Protein AF-A0A957NQF1-F1 (afdb_monomer)

pLDDT: mean 79.63, std 16.87, range [35.84, 98.31]

Secondary structure (DSSP, 8-state):
-EEEETTEEEE-------TTEEEEEGGGB-SS-GGGTT--EEEEETPPP-----SS---SS---S-TTSPEEEEEEE--TT-B-------S--TTT-TTTSSPPPS-B---EEEEEEES--B-TTTTS--HHHHHHHHTSTTS---S--S----SPPPPP--B--TT-EEEEES-SGGG-HHHHHHHHHH-HHHHHHHHHHHHHHHHHHHS-HHHHHHHTTS----PPPPPPHHHHHHHHHHHHHHHHHHHHHHHHHHHHHHHHSPPP--PPP---S--PPPP---

Foldseek 3Di:
DWDADPNDTDDDDDDDPAQQFFKFADVQFDPPDLLCFQQGIATFHNFDFDDDPDPPDDDPDPDDDDPQFWDKDQGGKGDQQDDDDPDPDRQFCCPVPVRNSDDGDPDGGMGRQKMKTAFKDFDPCLVHDDPQVVVLVVPPPDDDDDPDDPDPPPDPRDDDDGMDHGGAMDMDGRHPCLQDPVVCVVCVVVDVVHNVSVVSSVVSVVCVRPHDVVVSVVVSPPDHPHDDDDDDPVVVVVVVVVVVVVVVVVVVVVVVVVVVVVVPPDDDDDDPPPPDDDDDDDDDDD

Sequence (286 aa):
VQRQVNGFNVQEIQALDYPYFVDVRGEGMSTESPIIANLPAVTLNWVSPVIVQSASAVTDTAATADATAPEVVTLLSSSPESWTSSSTNIQPDMQQFPEYGFPVGDTRGAQPLAVSMRGSFKSFYADKESPLAAAAEENAPGVSADASAPNANTGPVPATIGESPNTARLVVIGSGEFLSDTIFDISSQLSQDRFRNSLQLIQNVVDWSVEDQDLLAIRARSSRVRLLNEMSESDQAFWEYLNYGVALAALVIIGLLWASRRRNEKPMQLTPPTSGPGRLEPVEQA

Radius of gyration: 36.98 Å; Cα contacts (8 Å, |Δi|>4): 314; chains: 1; bounding box: 117×62×127 Å

Solvent-accessible surface area (backbone atoms only — not comparable to full-atom values): 17812 Å² total; per-residue (Å²): 88,82,44,77,55,96,89,42,82,40,83,46,90,74,94,67,79,51,76,54,50,42,72,31,36,69,90,26,40,34,89,82,48,61,48,49,41,62,57,42,47,40,55,37,35,69,52,38,72,53,83,75,92,48,99,63,60,92,58,104,54,100,72,88,72,65,100,70,61,47,50,74,45,66,43,31,29,48,55,61,83,32,57,68,76,90,72,86,76,83,74,67,40,54,86,85,22,71,88,56,20,50,88,79,43,94,60,64,41,56,38,41,33,21,38,37,37,40,23,43,47,75,36,92,43,50,91,44,82,46,71,63,55,58,56,51,61,75,67,46,98,82,70,96,69,81,95,80,75,92,78,82,79,88,62,84,72,76,78,75,65,42,56,51,56,65,81,37,73,48,77,50,62,35,40,74,51,49,76,32,69,68,50,42,56,57,32,57,76,78,41,73,63,58,51,53,33,40,53,48,42,50,49,29,48,51,48,66,73,72,53,64,66,76,61,45,60,60,64,40,73,73,49,83,63,80,66,81,77,85,72,53,72,68,57,48,49,51,54,51,52,50,52,51,50,51,53,50,51,52,52,51,50,52,50,52,54,50,53,53,49,62,72,66,55,76,78,78,81,78,76,74,82,81,79,74,84,75,84,80,79,82,84,88,76,135

Mean predicted aligned error: 14.0 Å

Structure (mmCIF, N/CA/C/O backbone):
data_AF-A0A957NQF1-F1
#
_entry.id   AF-A0A957NQF1-F1
#
loop_
_atom_site.group_PDB
_atom_site.id
_atom_site.type_symbol
_atom_site.label_atom_id
_atom_site.label_alt_id
_atom_site.label_comp_id
_atom_site.label_asym_id
_atom_site.label_entity_id
_atom_site.label_seq_id
_atom_site.pdbx_PDB_ins_code
_atom_site.Cartn_x
_atom_site.Cartn_y
_atom_site.Cartn_z
_atom_site.occupancy
_atom_site.B_iso_or_equiv
_atom_site.auth_seq_id
_atom_site.auth_comp_id
_atom_site.auth_asym_id
_atom_site.auth_atom_id
_atom_site.pdbx_PDB_model_num
ATOM 1 N N . VAL A 1 1 ? -18.752 -15.608 0.200 1.00 71.44 1 VAL A N 1
ATOM 2 C CA . VAL A 1 1 ? -18.879 -17.080 0.361 1.00 71.44 1 VAL A CA 1
ATOM 3 C C . VAL A 1 1 ? -20.139 -17.556 -0.360 1.00 71.44 1 VAL A C 1
ATOM 5 O O . VAL A 1 1 ? -21.102 -16.796 -0.411 1.00 71.44 1 VAL A O 1
ATOM 8 N N . GLN A 1 2 ? -20.155 -18.753 -0.958 1.00 76.50 2 GLN A N 1
ATOM 9 C CA . GLN A 1 2 ? -21.383 -19.311 -1.548 1.00 76.50 2 GLN A CA 1
ATOM 10 C C . GLN A 1 2 ? -22.207 -20.012 -0.463 1.00 76.50 2 GLN A C 1
ATOM 12 O O . GLN A 1 2 ? -21.704 -20.915 0.203 1.00 76.50 2 GLN A O 1
ATOM 17 N N . ARG A 1 3 ? -23.468 -19.608 -0.292 1.00 78.44 3 ARG A N 1
ATOM 18 C CA . ARG A 1 3 ? -24.411 -20.224 0.647 1.00 78.44 3 ARG A CA 1
ATOM 19 C C . ARG A 1 3 ? -25.640 -20.713 -0.102 1.00 78.44 3 ARG A C 1
ATOM 21 O O . ARG A 1 3 ? -26.236 -19.962 -0.871 1.00 78.44 3 ARG A O 1
ATOM 28 N N . GLN A 1 4 ? -26.053 -21.951 0.152 1.00 81.38 4 GLN A N 1
ATOM 29 C CA . GLN A 1 4 ? -27.282 -22.478 -0.429 1.00 81.38 4 GLN A CA 1
ATOM 30 C C . GLN A 1 4 ? -28.474 -22.159 0.478 1.00 81.38 4 GLN A C 1
ATOM 32 O O . GLN A 1 4 ? -28.491 -22.517 1.655 1.00 81.38 4 GLN A O 1
ATOM 37 N N . VAL A 1 5 ? -29.473 -21.464 -0.062 1.00 78.94 5 VAL A N 1
ATOM 38 C CA . VAL A 1 5 ? -30.706 -21.099 0.646 1.00 78.94 5 VAL A CA 1
ATOM 39 C C . VAL A 1 5 ? -31.880 -21.573 -0.196 1.00 78.94 5 VAL A C 1
ATOM 41 O O . VAL A 1 5 ? -32.046 -21.135 -1.330 1.00 78.94 5 VAL A O 1
ATOM 44 N N . ASN A 1 6 ? -32.690 -22.491 0.337 1.00 81.19 6 ASN A N 1
ATOM 45 C CA . ASN A 1 6 ? -33.855 -23.057 -0.360 1.00 81.19 6 ASN A CA 1
ATOM 46 C C . ASN A 1 6 ? -33.543 -23.600 -1.772 1.00 81.19 6 ASN A C 1
ATOM 48 O O . ASN A 1 6 ? -34.329 -23.428 -2.697 1.00 81.19 6 ASN A O 1
ATOM 52 N N . GLY A 1 7 ? -32.381 -24.238 -1.949 1.00 85.94 7 GLY A N 1
ATOM 53 C CA . GLY A 1 7 ? -31.950 -24.808 -3.231 1.00 85.94 7 GLY A CA 1
ATOM 54 C C . GLY A 1 7 ? -31.274 -23.822 -4.192 1.00 85.94 7 GLY A C 1
ATOM 55 O O . GLY A 1 7 ? -30.668 -24.270 -5.161 1.00 85.94 7 GLY A O 1
ATOM 56 N N . PHE A 1 8 ? -31.283 -22.517 -3.903 1.00 83.94 8 PHE A N 1
ATOM 57 C CA . PHE A 1 8 ? -30.575 -21.500 -4.684 1.00 83.94 8 PHE A CA 1
ATOM 58 C C . PHE A 1 8 ? -29.197 -21.210 -4.091 1.00 83.94 8 PHE A C 1
ATOM 60 O O . PHE A 1 8 ? -29.057 -21.084 -2.875 1.00 83.94 8 PHE A O 1
ATOM 67 N N . ASN A 1 9 ? -28.190 -21.064 -4.951 1.00 82.31 9 ASN A N 1
ATOM 68 C CA . ASN A 1 9 ? -26.871 -20.592 -4.542 1.00 82.31 9 ASN A CA 1
ATOM 69 C C . ASN A 1 9 ? -26.889 -19.064 -4.473 1.00 82.31 9 ASN A C 1
ATOM 71 O O . ASN A 1 9 ? -27.123 -18.397 -5.478 1.00 82.31 9 ASN A O 1
ATOM 75 N N . VAL A 1 10 ? -26.644 -18.521 -3.284 1.00 82.00 10 VAL A N 1
ATOM 76 C CA . VAL A 1 10 ? -26.544 -17.084 -3.025 1.00 82.00 10 VAL A CA 1
ATOM 77 C C . VAL A 1 10 ? -25.090 -16.757 -2.702 1.00 82.00 10 VAL A C 1
ATOM 79 O O . VAL A 1 10 ? -24.439 -17.470 -1.935 1.00 82.00 10 VAL A O 1
ATOM 82 N N . GLN A 1 11 ? -24.569 -15.686 -3.295 1.00 76.50 11 GLN A N 1
ATOM 83 C CA . GLN A 1 11 ? -23.284 -15.124 -2.895 1.00 76.50 11 GLN A CA 1
ATOM 84 C C . GLN A 1 11 ? -23.508 -14.154 -1.738 1.00 76.50 11 GLN A C 1
ATOM 86 O O . GLN A 1 11 ? -24.220 -13.164 -1.873 1.00 76.50 11 GLN A O 1
ATOM 91 N N . GLU A 1 12 ? -22.909 -14.464 -0.594 1.00 74.38 12 GLU A N 1
ATOM 92 C CA . GLU A 1 12 ? -22.928 -13.615 0.592 1.00 74.38 12 GLU A CA 1
ATOM 93 C C . GLU A 1 12 ? -21.567 -12.930 0.743 1.00 74.38 12 GLU A C 1
ATOM 95 O O . GLU A 1 12 ? -20.524 -13.598 0.726 1.00 74.38 12 GLU A O 1
ATOM 100 N N . ILE A 1 13 ? -21.574 -11.605 0.878 1.00 71.50 13 ILE A N 1
ATOM 101 C CA . ILE A 1 13 ? -20.388 -10.817 1.218 1.00 71.50 13 ILE A CA 1
ATOM 102 C C . ILE A 1 13 ? -20.291 -10.793 2.742 1.00 71.50 13 ILE A C 1
ATOM 104 O O . ILE A 1 13 ? -21.238 -10.397 3.415 1.00 71.50 13 ILE A O 1
ATOM 108 N N . GLN A 1 14 ? -19.157 -11.235 3.280 1.00 72.44 14 GLN A N 1
ATOM 109 C CA . GLN A 1 14 ? -18.889 -11.235 4.715 1.00 72.44 14 GLN A CA 1
ATOM 110 C C . GLN A 1 14 ? -17.644 -10.400 4.991 1.00 72.44 14 GLN A C 1
ATOM 112 O O . GLN A 1 14 ? -16.663 -10.497 4.252 1.00 72.44 14 GLN A O 1
ATOM 117 N N . ALA A 1 15 ? -17.696 -9.586 6.045 1.00 73.44 15 ALA A N 1
ATOM 118 C CA . ALA A 1 15 ? -16.523 -8.901 6.563 1.00 73.44 15 ALA A CA 1
ATOM 119 C C . ALA A 1 15 ? -15.678 -9.921 7.331 1.00 73.44 15 ALA A C 1
ATOM 121 O O . ALA A 1 15 ? -16.160 -10.539 8.278 1.00 73.44 15 ALA A O 1
ATOM 122 N N . LEU A 1 16 ? -14.448 -10.125 6.876 1.00 80.50 16 LEU A N 1
ATOM 123 C CA . LEU A 1 16 ? -13.481 -11.023 7.488 1.00 80.50 16 LEU A CA 1
ATOM 124 C C . LEU A 1 16 ? -12.111 -10.342 7.464 1.00 80.50 16 LEU A C 1
ATOM 126 O O . LEU A 1 16 ? -11.850 -9.537 6.561 1.00 80.50 16 LEU A O 1
ATOM 130 N N . ASP A 1 17 ? -11.240 -10.689 8.407 1.00 83.69 17 ASP A N 1
ATOM 131 C CA . ASP A 1 17 ? -9.853 -10.219 8.433 1.00 83.69 17 ASP A CA 1
ATOM 132 C C . ASP A 1 17 ? -9.048 -10.922 7.341 1.00 83.69 17 ASP A C 1
ATOM 134 O O . ASP A 1 17 ? -8.359 -11.917 7.555 1.00 83.69 17 ASP A O 1
ATOM 138 N N . TYR A 1 18 ? -9.237 -10.451 6.109 1.00 89.56 18 TYR A N 1
ATOM 139 C CA . TYR A 1 18 ? -8.718 -11.090 4.910 1.00 89.56 18 TYR A CA 1
ATOM 140 C C . TYR A 1 18 ? -7.218 -10.776 4.759 1.00 89.56 18 TYR A C 1
ATOM 142 O O . TYR A 1 18 ? -6.872 -9.648 4.399 1.00 89.56 18 TYR A O 1
ATOM 150 N N . PRO A 1 19 ? -6.305 -11.746 4.976 1.00 91.50 19 PRO A N 1
ATOM 151 C CA . PRO A 1 19 ? -4.877 -11.465 5.162 1.00 91.50 19 PRO A CA 1
ATOM 152 C C . PRO A 1 19 ? -4.182 -10.920 3.909 1.00 91.50 19 PRO A C 1
ATOM 154 O O . PRO A 1 19 ? -3.167 -10.237 4.016 1.00 91.50 19 PRO A O 1
ATOM 157 N N . TYR A 1 20 ? -4.722 -11.177 2.712 1.00 91.81 20 TYR A N 1
ATOM 158 C CA . TYR A 1 20 ? -4.158 -10.642 1.468 1.00 91.81 20 TYR A CA 1
ATOM 159 C C . TYR A 1 20 ? -4.657 -9.228 1.130 1.00 91.81 20 TYR A C 1
ATOM 161 O O . TYR A 1 20 ? -4.300 -8.696 0.080 1.00 91.81 20 TYR A O 1
ATOM 169 N N . PHE A 1 21 ? -5.491 -8.611 1.975 1.00 92.00 21 PHE A N 1
ATOM 170 C CA . PHE A 1 21 ? -5.836 -7.189 1.900 1.00 92.00 21 PHE A CA 1
ATOM 171 C C . PHE A 1 21 ? -5.006 -6.457 2.946 1.00 92.00 21 PHE A C 1
ATOM 173 O O . PHE A 1 21 ? -5.431 -6.259 4.082 1.00 92.00 21 PHE A O 1
ATOM 180 N N . VAL A 1 22 ? -3.787 -6.090 2.563 1.00 93.81 22 VAL A N 1
ATOM 181 C CA . VAL A 1 22 ? -2.814 -5.557 3.512 1.00 93.81 22 VAL A CA 1
ATOM 182 C C . VAL A 1 22 ? -3.128 -4.093 3.784 1.00 93.81 22 VAL A C 1
ATOM 184 O O . VAL A 1 22 ? -2.903 -3.239 2.928 1.00 93.81 22 VAL A O 1
ATOM 187 N N . ASP A 1 23 ? -3.663 -3.809 4.969 1.00 92.19 23 ASP A N 1
ATOM 188 C CA . ASP A 1 23 ? -3.903 -2.451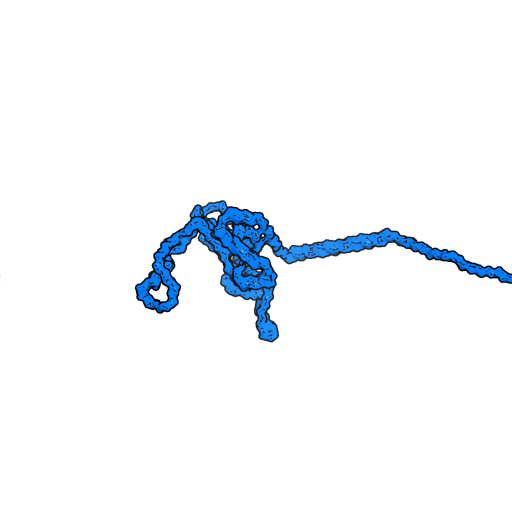 5.455 1.00 92.19 23 ASP A CA 1
ATOM 189 C C . ASP A 1 23 ? -2.620 -1.874 6.062 1.00 92.19 23 ASP A C 1
ATOM 191 O O . ASP A 1 23 ? -2.264 -2.139 7.211 1.00 92.19 23 ASP A O 1
ATOM 195 N N . VAL A 1 24 ? -1.892 -1.099 5.263 1.00 93.81 24 VAL A N 1
ATOM 196 C CA . VAL A 1 24 ? -0.669 -0.427 5.693 1.00 93.81 24 VAL A CA 1
ATOM 197 C C . VAL A 1 24 ? -1.057 0.859 6.409 1.00 93.81 24 VAL A C 1
ATOM 199 O O . VAL A 1 24 ? -1.765 1.697 5.856 1.00 93.81 24 VAL A O 1
ATOM 202 N N . ARG A 1 25 ? -0.571 1.035 7.638 1.00 91.19 25 ARG A N 1
ATOM 203 C CA . ARG A 1 25 ? -0.755 2.246 8.458 1.00 91.19 25 ARG A CA 1
ATOM 204 C C . ARG A 1 25 ? 0.601 2.857 8.799 1.00 91.19 25 ARG A C 1
ATOM 206 O O . ARG A 1 25 ? 1.629 2.368 8.345 1.00 91.19 25 ARG A O 1
ATOM 213 N N . GLY A 1 26 ? 0.607 3.910 9.615 1.00 88.19 26 GLY A N 1
ATOM 214 C CA . GLY A 1 26 ? 1.787 4.740 9.884 1.00 88.19 26 GLY A CA 1
ATOM 215 C C . GLY A 1 26 ? 3.104 4.010 10.199 1.00 88.19 26 GLY A C 1
ATOM 216 O O . GLY A 1 26 ? 4.149 4.516 9.814 1.00 88.19 26 GLY A O 1
ATOM 217 N N . GLU A 1 27 ? 3.085 2.845 10.855 1.00 88.06 27 GLU A N 1
ATOM 218 C CA . GLU A 1 27 ? 4.305 2.062 11.146 1.00 88.06 27 GLU A CA 1
ATOM 219 C C . GLU A 1 27 ? 4.902 1.375 9.908 1.00 88.06 27 GLU A C 1
ATOM 221 O O . GLU A 1 27 ? 6.114 1.209 9.818 1.00 88.06 27 GLU A O 1
ATOM 226 N N . GLY A 1 28 ? 4.063 1.004 8.940 1.00 91.81 28 GLY A N 1
ATOM 227 C CA . GLY A 1 28 ? 4.477 0.422 7.663 1.00 91.81 28 GLY A CA 1
ATOM 228 C C . GLY A 1 28 ? 4.666 1.463 6.558 1.00 91.81 28 GLY A C 1
ATOM 229 O O . GLY A 1 28 ? 4.783 1.097 5.395 1.00 91.81 28 GLY A O 1
ATOM 230 N N . MET A 1 29 ? 4.648 2.756 6.885 1.00 93.69 29 MET A N 1
ATOM 231 C CA . MET A 1 29 ? 4.722 3.860 5.929 1.00 93.69 29 MET A CA 1
ATOM 232 C C . MET A 1 29 ? 6.038 4.623 6.056 1.00 93.69 29 MET A C 1
ATOM 234 O O . MET A 1 29 ? 6.450 4.991 7.155 1.00 93.69 29 MET A O 1
ATOM 238 N N . SER A 1 30 ? 6.663 4.939 4.919 1.00 90.75 30 SER A N 1
ATOM 239 C CA . SER A 1 30 ? 7.859 5.784 4.891 1.00 90.75 30 SER A CA 1
ATOM 240 C C . SER A 1 30 ? 7.593 7.148 5.523 1.00 90.75 30 SER A C 1
ATOM 242 O O . SER A 1 30 ? 6.616 7.825 5.194 1.00 90.75 30 SER A O 1
ATOM 244 N N . THR A 1 31 ? 8.502 7.588 6.393 1.00 84.94 31 THR A N 1
ATOM 245 C CA . THR A 1 31 ? 8.483 8.956 6.936 1.00 84.94 31 THR A CA 1
ATOM 246 C C . THR A 1 31 ? 9.328 9.936 6.124 1.00 84.94 31 THR A C 1
ATOM 248 O O . THR A 1 31 ? 9.226 11.145 6.333 1.00 84.94 31 THR A O 1
ATOM 251 N N . GLU A 1 32 ? 10.127 9.416 5.194 1.00 80.25 32 GLU A N 1
ATOM 252 C CA . GLU A 1 32 ? 11.090 10.174 4.398 1.00 80.25 32 GLU A CA 1
ATOM 253 C C . GLU A 1 32 ? 10.511 10.573 3.039 1.00 80.25 32 GLU A C 1
ATOM 255 O O . GLU A 1 32 ? 10.819 11.644 2.515 1.00 80.25 32 GLU A O 1
ATOM 260 N N . SER A 1 33 ? 9.633 9.738 2.473 1.00 86.69 33 SER A N 1
ATOM 261 C CA . SER A 1 33 ? 9.091 9.974 1.139 1.00 86.69 33 SER A CA 1
ATOM 262 C C . SER A 1 33 ? 7.894 10.934 1.143 1.00 86.69 33 SER A C 1
ATOM 264 O O . SER A 1 33 ? 6.882 10.659 1.797 1.00 86.69 33 SER A O 1
ATOM 266 N N . PRO A 1 34 ? 7.919 12.013 0.335 1.00 87.19 34 PRO A N 1
ATOM 267 C CA . PRO A 1 34 ? 6.759 12.883 0.153 1.00 87.19 34 PRO A CA 1
ATOM 268 C C . PRO A 1 34 ? 5.579 12.167 -0.523 1.00 87.19 34 PRO A C 1
ATOM 270 O O . PRO A 1 34 ? 4.449 12.630 -0.394 1.00 87.19 34 PRO A O 1
ATOM 273 N N . ILE A 1 35 ? 5.808 11.026 -1.190 1.00 90.81 35 ILE A N 1
ATOM 274 C CA . ILE A 1 35 ? 4.749 10.211 -1.810 1.00 90.81 35 ILE A CA 1
ATOM 275 C C . ILE A 1 35 ? 3.740 9.728 -0.757 1.00 90.81 35 ILE A C 1
ATOM 277 O O . ILE A 1 35 ? 2.544 9.636 -1.023 1.00 90.81 35 ILE A O 1
ATOM 281 N N . ILE A 1 36 ? 4.208 9.441 0.459 1.00 91.06 36 ILE A N 1
ATOM 282 C CA . ILE A 1 36 ? 3.380 8.902 1.548 1.00 91.06 36 ILE A CA 1
ATOM 283 C C . ILE A 1 36 ? 2.833 10.016 2.453 1.00 91.06 36 ILE A C 1
ATOM 285 O O . ILE A 1 36 ? 2.084 9.778 3.402 1.00 91.06 36 ILE A O 1
ATOM 289 N N . ALA A 1 37 ? 3.154 11.273 2.149 1.00 82.44 37 ALA A N 1
ATOM 290 C CA . ALA A 1 37 ? 2.727 12.383 2.971 1.00 82.44 37 ALA A CA 1
ATOM 291 C C . ALA A 1 37 ? 1.198 12.525 3.013 1.00 82.44 37 ALA A C 1
ATOM 293 O O . ALA A 1 37 ? 0.497 12.410 2.006 1.00 82.44 37 ALA A O 1
ATOM 294 N N . ASN A 1 38 ? 0.694 12.838 4.210 1.00 80.75 38 ASN A N 1
ATOM 295 C CA . ASN A 1 38 ? -0.728 13.018 4.508 1.00 80.75 38 ASN A CA 1
ATOM 296 C C . ASN A 1 38 ? -1.614 11.792 4.203 1.00 80.75 38 ASN A C 1
ATOM 298 O O . ASN A 1 38 ? -2.833 11.938 4.118 1.00 80.75 38 ASN A O 1
ATOM 302 N N . LEU A 1 39 ? -1.025 10.603 4.055 1.00 87.81 39 LEU A N 1
ATOM 303 C CA . LEU A 1 39 ? -1.751 9.348 3.899 1.00 87.81 39 LEU A CA 1
ATOM 304 C C . LEU A 1 39 ? -1.916 8.688 5.284 1.00 87.81 39 LEU A C 1
ATOM 306 O O . LEU A 1 39 ? -0.910 8.379 5.923 1.00 87.81 39 LEU A O 1
ATOM 310 N N . PRO A 1 40 ? -3.145 8.508 5.804 1.00 87.56 40 PRO A N 1
ATOM 311 C CA . PRO A 1 40 ? -3.348 7.915 7.130 1.00 87.56 40 PRO A CA 1
ATOM 312 C C . PRO A 1 40 ? -3.208 6.384 7.129 1.00 87.56 40 PRO A C 1
ATOM 314 O O . PRO A 1 40 ? -2.745 5.803 8.110 1.00 87.56 40 PRO A O 1
ATOM 317 N N . ALA A 1 41 ? -3.639 5.744 6.043 1.00 91.00 41 ALA A N 1
ATOM 318 C CA . ALA A 1 41 ? -3.596 4.304 5.812 1.00 91.00 41 ALA A CA 1
ATOM 319 C C . ALA A 1 41 ? -3.763 4.032 4.309 1.00 91.00 41 ALA A C 1
ATOM 321 O O . ALA A 1 41 ? -4.316 4.876 3.610 1.00 91.00 41 ALA A O 1
ATOM 322 N N . VAL A 1 42 ? -3.347 2.872 3.808 1.00 92.69 42 VAL A N 1
ATOM 323 C CA . VAL A 1 42 ? -3.688 2.397 2.459 1.00 92.69 42 VAL A CA 1
ATOM 324 C C . VAL A 1 42 ? -3.830 0.885 2.467 1.00 92.69 42 VAL A C 1
ATOM 326 O O . VAL A 1 42 ? -2.979 0.177 2.997 1.00 92.69 42 VAL A O 1
ATOM 329 N N . THR A 1 43 ? -4.899 0.387 1.856 1.00 92.69 43 THR A N 1
ATOM 330 C CA . THR A 1 43 ? -5.111 -1.050 1.705 1.00 92.69 43 THR A CA 1
ATOM 331 C C . THR A 1 43 ? -4.622 -1.491 0.331 1.00 92.69 43 THR A C 1
ATOM 333 O O . THR A 1 43 ? -5.102 -0.992 -0.684 1.00 92.69 43 THR A O 1
ATOM 336 N N . LEU A 1 44 ? -3.671 -2.424 0.295 1.00 94.62 44 LEU A N 1
ATOM 337 C CA . LEU A 1 44 ? -3.189 -3.043 -0.937 1.00 94.62 44 LEU A CA 1
ATOM 338 C C . LEU A 1 44 ? -3.796 -4.443 -1.081 1.00 94.62 44 LEU A C 1
ATOM 340 O O . LEU A 1 44 ? -3.481 -5.362 -0.322 1.00 94.62 44 LEU A O 1
ATOM 344 N N . ASN A 1 45 ? -4.688 -4.600 -2.057 1.00 93.12 45 ASN A N 1
ATOM 345 C CA . ASN A 1 45 ? -5.398 -5.851 -2.320 1.00 93.12 45 ASN A CA 1
ATOM 346 C C . ASN A 1 45 ? -4.517 -6.820 -3.116 1.00 93.12 45 ASN A C 1
ATOM 348 O O . ASN A 1 45 ? -3.979 -6.444 -4.156 1.00 93.12 45 ASN A O 1
ATOM 352 N N . TRP A 1 46 ? -4.384 -8.059 -2.638 1.00 93.75 46 TRP A N 1
ATOM 353 C CA . TRP A 1 46 ? -3.587 -9.127 -3.260 1.00 93.75 46 TRP A CA 1
ATOM 354 C C . TRP A 1 46 ? -2.179 -8.669 -3.656 1.00 93.75 46 TRP A C 1
ATOM 356 O O . TRP A 1 46 ? -1.711 -8.880 -4.774 1.00 93.75 46 TRP A O 1
ATOM 366 N N . VAL A 1 47 ? -1.518 -7.980 -2.729 1.00 95.69 47 VAL A N 1
ATOM 367 C CA . VAL A 1 47 ? -0.204 -7.386 -2.961 1.00 95.69 47 VAL A CA 1
ATOM 368 C C . VAL A 1 47 ? 0.911 -8.424 -2.920 1.00 95.69 47 VAL A C 1
ATOM 370 O O . VAL A 1 47 ? 0.951 -9.292 -2.050 1.00 95.69 47 VAL A O 1
ATOM 373 N N . SER A 1 48 ? 1.842 -8.304 -3.861 1.00 95.50 48 SER A N 1
ATOM 374 C CA . SER A 1 48 ? 3.091 -9.061 -3.884 1.00 95.50 48 SER A CA 1
ATOM 375 C C . SER A 1 48 ? 4.238 -8.251 -3.269 1.00 95.50 48 SER A C 1
ATOM 377 O O . SER A 1 48 ? 4.309 -7.041 -3.486 1.00 95.50 48 SER A O 1
ATOM 379 N N . PRO A 1 49 ? 5.176 -8.887 -2.547 1.00 95.00 49 PRO A N 1
ATOM 380 C CA . PRO A 1 49 ? 6.411 -8.233 -2.129 1.00 95.00 49 PRO A CA 1
ATOM 381 C C . PRO A 1 49 ? 7.216 -7.699 -3.319 1.00 95.00 49 PRO A C 1
ATOM 383 O O . PRO A 1 49 ? 7.341 -8.365 -4.349 1.00 95.00 49 PRO A O 1
ATOM 386 N N . VAL A 1 50 ? 7.819 -6.524 -3.157 1.00 94.62 50 VAL A N 1
ATOM 387 C CA . VAL A 1 50 ? 8.694 -5.901 -4.154 1.00 94.62 50 VAL A CA 1
ATOM 388 C C . VAL A 1 50 ? 10.149 -6.098 -3.750 1.00 94.62 50 VAL A C 1
ATOM 390 O O . VAL A 1 50 ? 10.670 -5.421 -2.868 1.00 94.62 50 VAL A O 1
ATOM 393 N N . ILE A 1 51 ? 10.828 -7.023 -4.424 1.00 90.00 51 ILE A N 1
ATOM 394 C CA . ILE A 1 51 ? 12.235 -7.330 -4.156 1.00 90.00 51 ILE A CA 1
ATOM 395 C C . ILE A 1 51 ? 13.117 -6.469 -5.060 1.00 90.00 51 ILE A C 1
ATOM 397 O O . ILE A 1 51 ? 13.113 -6.629 -6.281 1.00 90.00 51 ILE A O 1
ATOM 401 N N . VAL A 1 52 ? 13.909 -5.581 -4.459 1.00 85.38 52 VAL A N 1
ATOM 402 C CA . VAL A 1 52 ? 14.887 -4.767 -5.189 1.00 85.38 52 VAL A CA 1
ATOM 403 C C . VAL A 1 52 ? 16.225 -5.498 -5.225 1.00 85.38 52 VAL A C 1
ATOM 405 O O . VAL A 1 52 ? 16.878 -5.686 -4.202 1.00 85.38 52 VAL A O 1
ATOM 408 N N . GLN A 1 53 ? 16.638 -5.920 -6.419 1.00 76.50 53 GLN A N 1
ATOM 409 C CA . GLN A 1 53 ? 17.952 -6.516 -6.656 1.00 76.50 53 GLN A CA 1
ATOM 410 C C . GLN A 1 53 ? 18.964 -5.407 -6.987 1.00 76.50 53 GLN A C 1
ATOM 412 O O . GLN A 1 53 ? 19.267 -5.161 -8.151 1.00 76.50 53 GLN A O 1
ATOM 417 N N . SER A 1 54 ? 19.474 -4.709 -5.971 1.00 60.62 54 SER A N 1
ATOM 418 C CA . SER A 1 54 ? 20.596 -3.768 -6.109 1.00 60.62 54 SER A CA 1
ATOM 419 C C . SER A 1 54 ? 21.722 -4.119 -5.135 1.00 60.62 54 SER A C 1
ATOM 421 O O . SER A 1 54 ? 21.465 -4.547 -4.013 1.00 60.62 54 SER A O 1
ATOM 423 N N . ALA A 1 55 ? 22.979 -3.940 -5.564 1.00 46.66 55 ALA A N 1
ATOM 424 C CA . ALA A 1 55 ? 24.180 -4.268 -4.780 1.00 46.66 55 ALA A CA 1
ATOM 425 C C . ALA A 1 55 ? 24.300 -3.465 -3.466 1.00 46.66 55 ALA A C 1
ATOM 427 O O . ALA A 1 55 ? 24.959 -3.914 -2.532 1.00 46.66 55 ALA A O 1
ATOM 428 N N . SER A 1 56 ? 23.602 -2.331 -3.379 1.00 43.50 56 SER A N 1
ATOM 429 C CA . SER A 1 56 ? 23.286 -1.643 -2.128 1.00 43.50 56 SER A CA 1
ATOM 430 C C . SER A 1 56 ? 21.859 -2.011 -1.747 1.00 43.50 56 SER A C 1
ATOM 432 O O . SER A 1 56 ? 20.894 -1.445 -2.261 1.00 43.50 56 SER A O 1
ATOM 434 N N . ALA A 1 57 ? 21.723 -3.051 -0.930 1.00 38.25 57 ALA A N 1
ATOM 435 C CA . ALA A 1 57 ? 20.436 -3.463 -0.402 1.00 38.25 57 ALA A CA 1
ATOM 436 C C . ALA A 1 57 ? 19.948 -2.435 0.627 1.00 38.25 57 ALA A C 1
ATOM 438 O O . ALA A 1 57 ? 20.686 -2.053 1.536 1.00 38.25 57 ALA A O 1
ATOM 439 N N . VAL A 1 58 ? 18.695 -2.016 0.440 1.00 47.91 58 VAL A N 1
ATOM 440 C CA . VAL A 1 58 ? 17.696 -1.677 1.465 1.00 47.91 58 VAL A CA 1
ATOM 441 C C . VAL A 1 58 ? 18.301 -1.454 2.853 1.00 47.91 58 VAL A C 1
ATOM 443 O O . VAL A 1 58 ? 18.361 -2.362 3.677 1.00 47.91 58 VAL A O 1
ATOM 446 N N . THR A 1 59 ? 18.766 -0.239 3.114 1.00 36.34 59 THR A N 1
ATOM 447 C CA . THR A 1 59 ? 19.031 0.205 4.479 1.00 36.34 59 THR A CA 1
ATOM 448 C C . THR A 1 59 ? 18.351 1.555 4.637 1.00 36.34 59 THR A C 1
ATOM 450 O O . THR A 1 59 ? 18.603 2.453 3.838 1.00 36.34 59 THR A O 1
ATOM 453 N N . ASP A 1 60 ? 17.517 1.692 5.670 1.00 41.41 60 ASP A N 1
ATOM 454 C CA . ASP A 1 60 ? 16.863 2.922 6.170 1.00 41.41 60 ASP A CA 1
ATOM 455 C C . ASP A 1 60 ? 17.858 4.032 6.580 1.00 41.41 60 ASP A C 1
ATOM 457 O O . ASP A 1 60 ? 17.597 4.870 7.436 1.00 41.41 60 ASP A O 1
ATOM 461 N N . THR A 1 61 ? 19.067 4.029 6.032 1.00 35.84 61 THR A N 1
ATOM 462 C CA . THR A 1 61 ? 20.086 5.028 6.314 1.00 35.84 61 THR A CA 1
ATOM 463 C C . THR A 1 61 ? 20.870 5.309 5.047 1.00 35.84 61 THR A C 1
ATOM 465 O O . THR A 1 61 ? 21.513 4.437 4.465 1.00 35.84 61 THR A O 1
ATOM 468 N N . ALA A 1 62 ? 20.825 6.575 4.645 1.00 38.44 62 ALA A N 1
ATOM 469 C CA . ALA A 1 62 ? 21.671 7.171 3.630 1.00 38.44 62 ALA A CA 1
ATOM 470 C C . ALA A 1 62 ? 23.157 7.058 4.026 1.00 38.44 62 ALA A C 1
ATOM 472 O O . ALA A 1 62 ? 23.738 7.997 4.564 1.00 38.44 62 ALA A O 1
ATOM 473 N N . ALA A 1 63 ? 23.786 5.903 3.801 1.00 37.84 63 ALA A N 1
ATOM 474 C CA . ALA A 1 63 ? 25.226 5.744 3.968 1.00 37.84 63 ALA A CA 1
ATOM 475 C C . ALA A 1 63 ? 25.798 4.586 3.129 1.00 37.84 63 ALA A C 1
ATOM 477 O O . ALA A 1 63 ? 25.856 3.442 3.566 1.00 37.84 63 ALA A O 1
ATOM 478 N N . THR A 1 64 ? 26.375 4.964 1.980 1.00 40.28 64 THR A N 1
ATOM 479 C CA . THR A 1 64 ? 27.481 4.298 1.249 1.00 40.28 64 THR A CA 1
ATOM 480 C C . THR A 1 64 ? 27.263 2.892 0.668 1.00 40.28 64 THR A C 1
ATOM 482 O O . THR A 1 64 ? 27.429 1.904 1.370 1.00 40.28 64 THR A O 1
ATOM 485 N N . ALA A 1 65 ? 27.118 2.803 -0.664 1.00 42.03 65 ALA A N 1
ATOM 486 C CA . ALA A 1 65 ? 28.109 2.183 -1.564 1.00 42.03 65 ALA A CA 1
ATOM 487 C C . ALA A 1 65 ? 27.663 2.303 -3.042 1.00 42.03 65 ALA A C 1
ATOM 489 O O . ALA A 1 65 ? 26.523 2.003 -3.378 1.00 42.03 65 ALA A O 1
ATOM 490 N N . ASP A 1 66 ? 28.597 2.738 -3.893 1.00 47.12 66 ASP A N 1
ATOM 491 C CA . ASP A 1 66 ? 28.487 3.036 -5.335 1.00 47.12 66 ASP A CA 1
ATOM 492 C C . ASP A 1 66 ? 27.661 4.286 -5.715 1.00 47.12 66 ASP A C 1
ATOM 494 O O . ASP A 1 66 ? 26.434 4.298 -5.697 1.00 47.12 66 ASP A O 1
ATOM 498 N N . ALA A 1 67 ? 28.349 5.369 -6.100 1.00 52.72 67 ALA A N 1
ATOM 499 C CA . ALA A 1 67 ? 27.747 6.666 -6.456 1.00 52.72 67 ALA A CA 1
ATOM 500 C C . ALA A 1 67 ? 26.931 6.648 -7.770 1.00 52.72 67 ALA A C 1
ATOM 502 O O . ALA A 1 67 ? 26.437 7.684 -8.212 1.00 52.72 67 ALA A O 1
ATOM 503 N N . THR A 1 68 ? 26.829 5.485 -8.410 1.00 63.00 68 THR A N 1
ATOM 504 C CA . THR A 1 68 ? 26.125 5.241 -9.674 1.00 63.00 68 THR A CA 1
ATOM 505 C C . THR A 1 68 ? 24.817 4.471 -9.487 1.00 63.00 68 THR A C 1
ATOM 507 O O . THR A 1 68 ? 24.021 4.410 -10.423 1.00 63.00 68 THR A O 1
ATOM 510 N N . ALA A 1 69 ? 24.568 3.895 -8.304 1.00 72.75 69 ALA A N 1
ATOM 511 C CA . ALA A 1 69 ? 23.337 3.162 -8.035 1.00 72.75 69 ALA A CA 1
ATOM 512 C C . ALA A 1 69 ? 22.159 4.128 -7.801 1.00 72.75 69 ALA A C 1
ATOM 514 O O . ALA A 1 69 ? 22.337 5.164 -7.154 1.00 72.75 69 ALA A O 1
ATOM 515 N N . PRO A 1 70 ? 20.950 3.809 -8.302 1.00 83.88 70 PRO A N 1
ATOM 516 C CA . PRO A 1 70 ? 19.767 4.597 -7.995 1.00 83.88 70 PRO A CA 1
ATOM 517 C C . PRO A 1 70 ? 19.468 4.557 -6.492 1.00 83.88 70 PRO A C 1
ATOM 519 O O . PRO A 1 70 ? 19.577 3.515 -5.847 1.00 83.88 70 PRO A O 1
ATOM 522 N N . GLU A 1 71 ? 19.065 5.701 -5.949 1.00 86.81 71 GLU A N 1
ATOM 523 C CA . GLU A 1 71 ? 18.495 5.835 -4.613 1.00 86.81 71 GLU A CA 1
ATOM 524 C C . GLU A 1 71 ? 17.220 4.993 -4.536 1.00 86.81 71 GLU A C 1
ATOM 526 O O . GLU A 1 71 ? 16.376 5.084 -5.429 1.00 86.81 71 GLU A O 1
ATOM 531 N N . VAL A 1 72 ? 17.076 4.185 -3.486 1.00 89.75 72 VAL A N 1
ATOM 532 C CA . VAL A 1 72 ? 15.916 3.314 -3.267 1.00 89.75 72 VAL A CA 1
ATOM 533 C 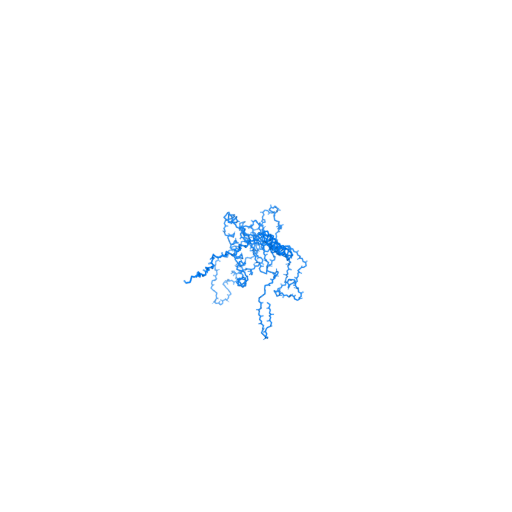C . VAL A 1 72 ? 15.302 3.648 -1.918 1.00 89.75 72 VAL A C 1
ATOM 535 O O . VAL A 1 72 ? 15.988 3.610 -0.902 1.00 89.75 72 VAL A O 1
ATOM 538 N N . VAL A 1 73 ? 14.002 3.924 -1.910 1.00 91.19 73 VAL A N 1
ATOM 539 C CA . VAL A 1 73 ? 13.230 4.189 -0.693 1.00 91.19 73 VAL A CA 1
ATOM 540 C C . VAL A 1 73 ? 12.049 3.232 -0.647 1.00 91.19 73 VAL A C 1
ATOM 542 O O . VAL A 1 73 ? 11.232 3.192 -1.571 1.00 91.19 73 VAL A O 1
ATOM 545 N N . THR A 1 74 ? 11.934 2.471 0.440 1.00 94.62 74 THR A N 1
ATOM 546 C CA . THR A 1 74 ? 10.734 1.677 0.720 1.00 94.62 74 THR A CA 1
ATOM 547 C C . THR A 1 74 ? 9.614 2.623 1.126 1.00 94.62 74 THR A C 1
ATOM 549 O O . THR A 1 74 ? 9.747 3.373 2.087 1.00 94.62 74 THR A O 1
ATOM 552 N N . LEU A 1 75 ? 8.513 2.609 0.379 1.00 95.56 75 LEU A N 1
ATOM 553 C CA . LEU A 1 75 ? 7.358 3.477 0.602 1.00 95.56 75 LEU A CA 1
ATOM 554 C C . LEU A 1 75 ? 6.362 2.851 1.574 1.00 95.56 75 LEU A C 1
ATOM 556 O O . LEU A 1 75 ? 5.877 3.524 2.483 1.00 95.56 75 LEU A O 1
ATOM 560 N N . LEU A 1 76 ? 6.058 1.573 1.353 1.00 96.94 76 LEU A N 1
ATOM 561 C CA . LEU A 1 76 ? 5.085 0.798 2.112 1.00 96.94 76 LEU A CA 1
ATOM 562 C C . LEU A 1 76 ? 5.703 -0.551 2.473 1.00 96.94 76 LEU A C 1
ATOM 564 O O . LEU A 1 76 ? 6.315 -1.194 1.619 1.00 96.94 76 LEU A O 1
ATOM 568 N N . SER A 1 77 ? 5.508 -0.983 3.711 1.00 96.75 77 SER A N 1
ATOM 569 C CA . SER A 1 77 ? 5.965 -2.260 4.247 1.00 96.75 77 SER A CA 1
ATOM 570 C C . SER A 1 77 ? 4.833 -2.951 5.002 1.00 96.75 77 SER A C 1
ATOM 572 O O . SER A 1 77 ? 3.994 -2.298 5.627 1.00 96.75 77 SER A O 1
ATOM 574 N N . SER A 1 78 ? 4.802 -4.277 4.934 1.00 96.19 78 SER A N 1
ATOM 575 C CA . SER A 1 78 ? 3.882 -5.096 5.720 1.00 96.19 78 SER A CA 1
ATOM 576 C C . SER A 1 78 ? 4.336 -5.206 7.185 1.00 96.19 78 SER A C 1
ATOM 578 O O . SER A 1 78 ? 5.438 -4.792 7.550 1.00 96.19 78 SER A O 1
ATOM 580 N N . SER A 1 79 ? 3.492 -5.776 8.048 1.00 94.56 79 SER A N 1
ATOM 581 C CA . SER A 1 79 ? 3.833 -5.990 9.461 1.00 94.56 79 SER A CA 1
ATOM 582 C C . SER A 1 79 ? 4.884 -7.103 9.647 1.00 94.56 79 SER A C 1
ATOM 584 O O . SER A 1 79 ? 5.007 -7.978 8.783 1.00 94.56 79 SER A O 1
ATOM 586 N N . PRO A 1 80 ? 5.595 -7.153 10.791 1.00 94.12 80 PRO A N 1
ATOM 587 C CA . PRO A 1 80 ? 6.531 -8.241 11.107 1.00 94.12 80 PRO A CA 1
ATOM 588 C C . PRO A 1 80 ? 5.908 -9.645 11.085 1.00 94.12 80 PRO A C 1
ATOM 590 O O . PRO A 1 80 ? 6.595 -10.613 10.774 1.00 94.12 80 PRO A O 1
ATOM 593 N N . GLU A 1 81 ? 4.604 -9.750 11.350 1.00 92.75 81 GLU A N 1
ATOM 594 C CA . GLU A 1 81 ? 3.860 -11.017 11.377 1.00 92.75 81 GLU A CA 1
ATOM 595 C C . GLU A 1 81 ? 3.378 -11.483 9.993 1.00 92.75 81 GLU A C 1
ATOM 597 O O . GLU A 1 81 ? 2.701 -12.504 9.875 1.00 92.75 81 GLU A O 1
ATOM 602 N N . SER A 1 82 ? 3.717 -10.749 8.932 1.00 95.00 82 SER A N 1
ATOM 603 C CA . SER A 1 82 ? 3.292 -11.072 7.568 1.00 95.00 82 SER A CA 1
ATOM 604 C C . SER A 1 82 ? 3.984 -12.321 7.029 1.00 95.00 82 SER A C 1
ATOM 606 O O . SER A 1 82 ? 5.147 -12.574 7.332 1.00 95.00 82 SER A O 1
ATOM 608 N N . TRP A 1 83 ? 3.297 -13.064 6.163 1.00 95.25 83 TRP A N 1
ATOM 609 C CA . TRP A 1 83 ? 3.853 -14.188 5.407 1.00 95.25 83 TRP A CA 1
ATOM 610 C C . TRP A 1 83 ? 3.556 -14.032 3.915 1.00 95.25 83 TRP A C 1
ATOM 612 O O . TRP A 1 83 ? 2.726 -13.220 3.507 1.00 95.25 83 TRP A O 1
ATOM 622 N N . THR A 1 84 ? 4.230 -14.829 3.087 1.00 94.00 84 THR A N 1
ATOM 623 C CA . THR A 1 84 ? 3.989 -14.871 1.639 1.00 94.00 84 THR A CA 1
ATOM 624 C C . THR A 1 84 ? 3.308 -16.178 1.244 1.00 94.00 84 THR A C 1
ATOM 626 O O . THR A 1 84 ? 3.426 -17.193 1.931 1.00 94.00 84 THR A O 1
ATOM 629 N N . SER A 1 85 ? 2.565 -16.154 0.139 1.00 92.56 85 SER A N 1
ATOM 630 C CA . SER A 1 85 ? 1.932 -17.338 -0.438 1.00 92.56 85 SER A CA 1
ATOM 631 C C . SER A 1 85 ? 1.984 -17.258 -1.957 1.00 92.56 85 SER A C 1
ATOM 633 O O . SER A 1 85 ? 1.768 -16.194 -2.530 1.00 92.56 85 SER A O 1
ATOM 635 N N . SER A 1 86 ? 2.259 -18.389 -2.605 1.00 91.19 86 SER A N 1
ATOM 636 C CA . SER A 1 86 ? 2.174 -18.554 -4.062 1.00 91.19 86 SER A CA 1
ATOM 637 C C . SER A 1 86 ? 0.825 -19.119 -4.519 1.00 91.19 86 SER A C 1
ATOM 639 O O . SER A 1 86 ? 0.610 -19.319 -5.714 1.00 91.19 86 SER A O 1
ATOM 641 N N . SER A 1 87 ? -0.083 -19.406 -3.580 1.00 90.69 87 SER A N 1
ATOM 642 C CA . SER A 1 87 ? -1.419 -19.904 -3.891 1.00 90.69 87 SER A CA 1
ATOM 643 C C . SER A 1 87 ? -2.238 -18.839 -4.615 1.00 90.69 87 SER A C 1
ATOM 645 O O . SER A 1 87 ? -2.336 -17.703 -4.162 1.00 90.69 87 SER A O 1
ATOM 647 N N . THR A 1 88 ? -2.898 -19.232 -5.700 1.00 90.56 88 THR A N 1
ATOM 648 C CA . THR A 1 88 ? -3.865 -18.389 -6.418 1.00 90.56 88 THR A CA 1
ATOM 649 C C . THR A 1 88 ? -5.288 -18.536 -5.874 1.00 90.56 88 THR A C 1
ATOM 651 O O . THR A 1 88 ? -6.218 -17.935 -6.411 1.00 90.56 88 THR A O 1
ATOM 654 N N . ASN A 1 89 ? -5.498 -19.371 -4.850 1.00 90.69 89 ASN A N 1
ATOM 655 C CA . ASN A 1 89 ? -6.810 -19.536 -4.238 1.00 90.69 89 ASN A CA 1
ATOM 656 C C . ASN A 1 89 ? -7.119 -18.349 -3.317 1.00 90.69 89 ASN A C 1
ATOM 658 O O . ASN A 1 89 ? -6.485 -18.190 -2.277 1.00 90.69 89 ASN A O 1
ATOM 662 N N . ILE A 1 90 ? -8.127 -17.565 -3.693 1.00 88.06 90 ILE A N 1
ATOM 663 C CA . ILE A 1 90 ? -8.615 -16.403 -2.938 1.00 88.06 90 ILE A CA 1
ATOM 664 C C . ILE A 1 90 ? -9.808 -16.729 -2.030 1.00 88.06 90 ILE A C 1
ATOM 666 O O . ILE A 1 90 ? -10.308 -15.857 -1.325 1.00 88.06 90 ILE A O 1
ATOM 670 N N . GLN A 1 91 ? -10.319 -17.961 -2.071 1.00 89.06 91 GLN A N 1
ATOM 671 C CA . GLN A 1 91 ? -11.462 -18.356 -1.259 1.00 89.06 91 GLN A CA 1
ATOM 672 C C . GLN A 1 91 ? -10.965 -18.861 0.103 1.00 89.06 91 GLN A C 1
ATOM 674 O O . GLN A 1 91 ? -10.300 -19.900 0.136 1.00 89.06 91 GLN A O 1
ATOM 679 N N . PRO A 1 92 ? -11.297 -18.177 1.215 1.00 90.75 92 PRO A N 1
ATOM 680 C CA . PRO A 1 92 ? -10.936 -18.656 2.540 1.00 90.75 92 PRO A CA 1
ATOM 681 C C . PRO A 1 92 ? -11.666 -19.962 2.868 1.00 90.75 92 PRO A C 1
ATOM 683 O O . PRO A 1 92 ? -12.863 -20.099 2.584 1.00 90.75 92 PRO A O 1
ATOM 686 N N . ASP A 1 93 ? -10.947 -20.881 3.508 1.00 91.44 93 ASP A N 1
ATOM 687 C CA . ASP A 1 93 ? -11.459 -22.111 4.107 1.00 91.44 93 ASP A CA 1
ATOM 688 C C . ASP A 1 93 ? -11.325 -22.034 5.633 1.00 91.44 93 ASP A C 1
ATOM 690 O O . ASP A 1 93 ? -10.300 -22.385 6.217 1.00 91.44 93 ASP A O 1
ATOM 694 N N . MET A 1 94 ? -12.393 -21.569 6.281 1.00 89.31 94 MET A N 1
ATOM 695 C CA . MET A 1 94 ? -12.456 -21.440 7.741 1.00 89.31 94 MET A CA 1
ATOM 696 C C . MET A 1 94 ? -12.604 -22.791 8.462 1.00 89.31 94 MET A C 1
ATOM 698 O O . MET A 1 94 ? -12.455 -22.847 9.679 1.00 89.31 94 MET A O 1
ATOM 702 N N . GLN A 1 95 ? -12.924 -23.881 7.750 1.00 91.44 95 GLN A N 1
ATOM 703 C CA . GLN A 1 95 ? -12.993 -25.217 8.354 1.00 91.44 95 GLN A CA 1
ATOM 704 C C . GLN A 1 95 ? -11.590 -25.796 8.506 1.00 91.44 95 GLN A C 1
ATOM 706 O O . GLN A 1 95 ? -11.262 -26.363 9.548 1.00 91.44 95 GLN A O 1
ATOM 711 N N . GLN A 1 96 ? -10.762 -25.636 7.472 1.00 93.56 96 GLN A N 1
ATOM 712 C CA . GLN A 1 96 ? -9.380 -26.094 7.480 1.00 93.56 96 GLN A CA 1
ATOM 713 C C . GLN A 1 96 ? -8.444 -25.122 8.214 1.00 93.56 96 GLN A C 1
ATOM 715 O O . GLN A 1 96 ? -7.537 -25.566 8.917 1.00 93.56 96 GLN A O 1
ATOM 720 N N . PHE A 1 97 ? -8.666 -23.812 8.076 1.00 92.69 97 PHE A N 1
ATOM 721 C CA . PHE A 1 97 ? -7.822 -22.756 8.641 1.00 92.69 97 PHE A CA 1
ATOM 722 C C . PHE A 1 97 ? -8.671 -21.757 9.449 1.00 92.69 97 PHE A C 1
ATOM 724 O O . PHE A 1 97 ? -9.020 -20.696 8.936 1.00 92.69 97 PHE A O 1
ATOM 731 N N . PRO A 1 98 ? -9.007 -22.060 10.716 1.00 89.69 98 PRO A N 1
ATOM 732 C CA . PRO A 1 98 ? -9.978 -21.272 11.483 1.00 89.69 98 PRO A CA 1
ATOM 733 C C . PRO A 1 98 ? -9.587 -19.818 11.766 1.00 89.69 98 PRO A C 1
ATOM 735 O O . PRO A 1 98 ? -10.469 -18.994 11.969 1.00 89.69 98 PRO A O 1
ATOM 738 N N . GLU A 1 99 ? -8.289 -19.508 11.816 1.00 87.25 99 GLU A N 1
ATOM 739 C CA . GLU A 1 99 ? -7.800 -18.174 12.193 1.00 87.25 99 GLU A CA 1
ATOM 740 C C . GLU A 1 99 ? -7.887 -17.178 11.026 1.00 87.25 99 GLU A C 1
ATOM 742 O O . GLU A 1 99 ? -8.502 -16.128 11.156 1.00 87.25 99 GLU A O 1
ATOM 747 N N . TYR A 1 100 ? -7.320 -17.529 9.866 1.00 88.75 100 TYR A N 1
ATOM 748 C CA . TYR A 1 100 ? -7.212 -16.616 8.716 1.00 88.75 100 TYR A CA 1
ATOM 749 C C . TYR A 1 100 ? -7.963 -17.091 7.466 1.00 88.75 100 TYR A C 1
ATOM 751 O O . TYR A 1 100 ? -7.989 -16.391 6.457 1.00 88.75 100 TYR A O 1
ATOM 759 N N . GLY A 1 101 ? -8.510 -18.309 7.468 1.00 91.81 101 GLY A N 1
ATOM 760 C CA . GLY A 1 101 ? -9.064 -18.950 6.271 1.00 91.81 101 GLY A CA 1
ATOM 761 C C . GLY A 1 101 ? -8.012 -19.404 5.252 1.00 91.81 101 GLY A C 1
ATOM 762 O O . GLY A 1 101 ? -8.372 -19.930 4.201 1.00 91.81 101 GLY A O 1
ATOM 763 N N . PHE A 1 102 ? -6.722 -19.231 5.548 1.00 93.19 102 PHE A N 1
ATOM 764 C CA . PHE A 1 102 ? -5.604 -19.573 4.670 1.00 93.19 102 PHE A CA 1
ATOM 765 C C . PHE A 1 102 ? -4.456 -20.211 5.459 1.00 93.19 102 PHE A C 1
ATOM 767 O O . PHE A 1 102 ? -4.300 -19.926 6.650 1.00 93.19 102 PHE A O 1
ATOM 774 N N . PRO A 1 103 ? -3.615 -21.038 4.811 1.00 92.94 103 PRO A N 1
ATOM 775 C CA . PRO A 1 103 ? -2.389 -21.509 5.432 1.00 92.94 103 PRO A CA 1
ATOM 776 C C . PRO A 1 103 ? -1.449 -20.328 5.705 1.00 92.94 103 PRO A C 1
ATOM 778 O O . PRO A 1 103 ? -1.200 -19.489 4.832 1.00 92.94 103 PRO A O 1
ATOM 781 N N . VAL A 1 104 ? -0.907 -20.290 6.920 1.00 91.62 104 VAL A N 1
ATOM 782 C CA . VAL A 1 104 ? 0.158 -19.357 7.298 1.00 91.62 104 VAL A CA 1
ATOM 783 C C . VAL A 1 104 ? 1.480 -19.897 6.761 1.00 91.62 10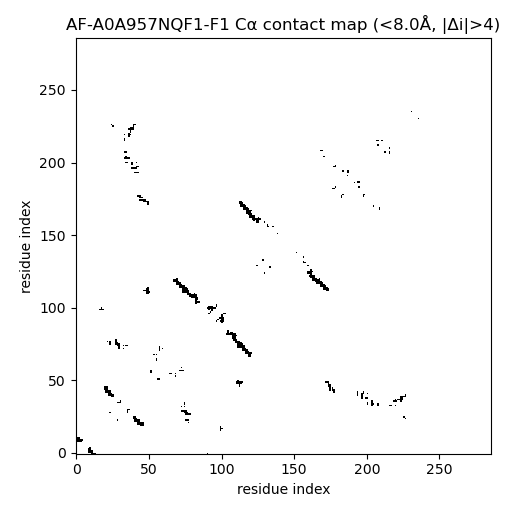4 VAL A C 1
ATOM 785 O O . VAL A 1 104 ? 1.775 -21.080 6.915 1.00 91.62 104 VAL A O 1
ATOM 788 N N . GLY A 1 105 ? 2.264 -19.038 6.113 1.00 87.12 105 GLY A N 1
ATOM 789 C CA . GLY A 1 105 ? 3.570 -19.410 5.576 1.00 87.12 105 GLY A CA 1
ATOM 790 C C . GLY A 1 105 ? 4.594 -19.677 6.680 1.00 87.12 105 GLY A C 1
ATOM 791 O O . GLY A 1 105 ? 4.551 -19.058 7.743 1.00 87.12 105 GLY A O 1
ATOM 792 N N . ASP A 1 106 ? 5.549 -20.564 6.399 1.00 84.69 106 ASP A N 1
ATOM 793 C CA . ASP A 1 106 ? 6.572 -20.981 7.370 1.00 84.69 106 ASP A CA 1
ATOM 794 C C . ASP A 1 106 ? 7.497 -19.834 7.798 1.00 84.69 106 ASP A C 1
ATOM 796 O O . ASP A 1 106 ? 8.047 -19.833 8.898 1.00 84.69 106 ASP A O 1
ATOM 800 N N . THR A 1 107 ? 7.694 -18.853 6.914 1.00 88.88 107 THR A N 1
ATOM 801 C CA . THR A 1 107 ? 8.536 -17.682 7.171 1.00 88.88 107 THR A CA 1
ATOM 802 C C . THR A 1 107 ? 7.665 -16.451 7.357 1.00 88.88 107 THR A C 1
ATOM 804 O O . THR A 1 107 ? 6.963 -16.036 6.431 1.00 88.88 107 THR A O 1
ATOM 807 N N . ARG A 1 108 ? 7.760 -15.856 8.549 1.00 93.62 108 ARG A N 1
ATOM 808 C CA . ARG A 1 108 ? 7.190 -14.544 8.851 1.00 93.62 108 ARG A CA 1
ATOM 809 C C . ARG A 1 108 ? 8.245 -13.452 8.726 1.00 93.62 108 ARG A C 1
ATOM 811 O O . ARG A 1 108 ? 9.425 -13.684 8.990 1.00 93.62 108 ARG A O 1
ATOM 818 N N . GLY A 1 109 ? 7.812 -12.269 8.325 1.00 93.38 109 GLY A N 1
ATOM 819 C CA . GLY A 1 109 ? 8.647 -11.081 8.280 1.00 93.38 109 GLY A CA 1
ATOM 820 C C . GLY A 1 109 ? 8.015 -9.974 7.454 1.00 93.38 109 GLY A C 1
ATOM 821 O O . GLY A 1 109 ? 7.337 -10.237 6.458 1.00 93.38 109 GLY A O 1
ATOM 822 N N . ALA A 1 110 ? 8.296 -8.734 7.851 1.00 94.19 110 ALA A N 1
ATOM 823 C CA . ALA A 1 110 ? 7.896 -7.551 7.106 1.00 94.19 110 ALA A CA 1
ATOM 824 C C . ALA A 1 110 ? 8.445 -7.598 5.671 1.00 94.19 110 ALA A C 1
ATOM 826 O O . ALA A 1 110 ? 9.608 -7.942 5.449 1.00 94.19 110 ALA A O 1
ATOM 827 N N . GLN A 1 111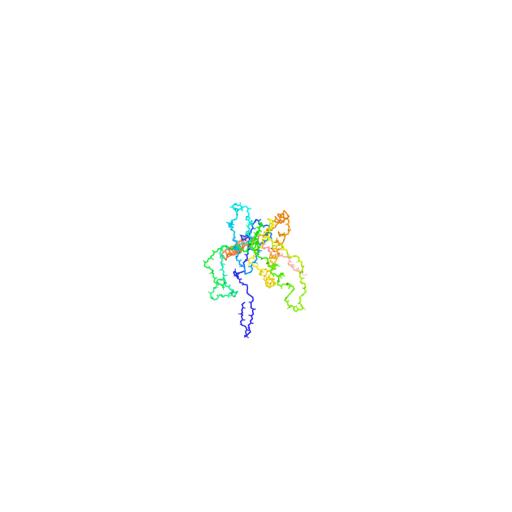 ? 7.597 -7.253 4.706 1.00 94.94 111 GLN A N 1
ATOM 828 C CA . GLN A 1 111 ? 7.915 -7.254 3.284 1.00 94.94 111 GLN A CA 1
ATOM 829 C C . GLN A 1 111 ? 7.726 -5.852 2.700 1.00 94.94 111 GLN A C 1
ATOM 831 O O . GLN A 1 111 ? 6.681 -5.244 2.944 1.00 94.94 111 GLN A O 1
ATOM 836 N N . PRO A 1 112 ? 8.664 -5.347 1.880 1.00 96.12 112 PRO A N 1
ATOM 837 C CA . PRO A 1 112 ? 8.426 -4.145 1.089 1.00 96.12 112 PRO A CA 1
ATOM 838 C C . PRO A 1 112 ? 7.285 -4.401 0.096 1.00 96.12 112 PRO A C 1
ATOM 840 O O . PRO A 1 112 ? 7.316 -5.359 -0.671 1.00 96.12 112 PRO A O 1
ATOM 843 N N . LEU A 1 113 ? 6.272 -3.541 0.106 1.00 97.06 113 LEU A N 1
ATOM 844 C CA . LEU A 1 113 ? 5.075 -3.639 -0.737 1.00 97.06 113 LEU A CA 1
ATOM 845 C C . LEU A 1 113 ? 5.050 -2.574 -1.835 1.00 97.06 113 LEU A C 1
ATOM 847 O O . LEU A 1 113 ? 4.428 -2.759 -2.882 1.00 97.06 113 LEU A O 1
ATOM 851 N N . ALA A 1 114 ? 5.722 -1.451 -1.592 1.00 96.94 114 ALA A N 1
ATOM 852 C CA . ALA A 1 114 ? 5.941 -0.411 -2.579 1.00 96.94 114 ALA A CA 1
ATOM 853 C C . ALA A 1 114 ? 7.306 0.240 -2.364 1.00 96.94 114 ALA A C 1
ATOM 855 O O . ALA A 1 114 ? 7.722 0.461 -1.226 1.00 96.94 114 ALA A O 1
ATOM 856 N N . VAL 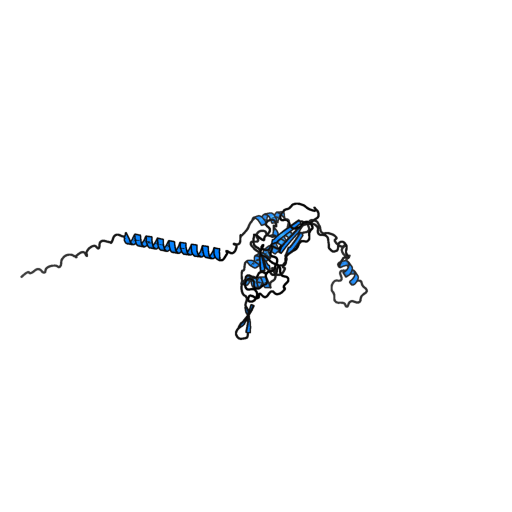A 1 115 ? 7.980 0.583 -3.457 1.00 95.31 115 VAL A N 1
ATOM 857 C CA . VAL A 1 115 ? 9.296 1.231 -3.450 1.00 95.31 115 VAL A CA 1
ATOM 858 C C . VAL A 1 115 ? 9.328 2.358 -4.476 1.00 95.31 115 VAL A C 1
ATOM 860 O O . VAL A 1 115 ? 8.698 2.269 -5.533 1.00 95.31 115 VAL A O 1
ATOM 863 N N . SER A 1 116 ? 10.083 3.411 -4.186 1.00 93.44 116 SER A N 1
ATOM 864 C CA . SER A 1 116 ? 10.478 4.418 -5.169 1.00 93.44 116 SER A CA 1
ATOM 865 C C . SER A 1 116 ? 11.971 4.335 -5.420 1.00 93.44 116 SER A C 1
ATOM 867 O O . SER A 1 116 ? 12.749 4.148 -4.487 1.00 93.4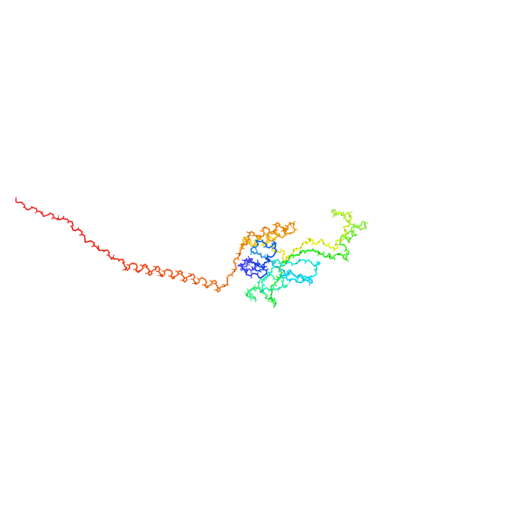4 116 SER A O 1
ATOM 869 N N . MET A 1 117 ? 12.363 4.524 -6.673 1.00 91.31 117 MET A N 1
ATOM 870 C CA . MET A 1 117 ? 13.746 4.589 -7.100 1.00 91.31 117 MET A CA 1
ATOM 871 C C . MET A 1 117 ? 14.002 5.897 -7.846 1.00 91.31 117 MET A C 1
ATOM 873 O O . MET A 1 117 ? 13.174 6.338 -8.650 1.00 91.31 117 MET A O 1
ATOM 877 N N . ARG A 1 118 ? 15.163 6.504 -7.611 1.00 88.81 118 ARG A N 1
ATOM 878 C CA . ARG A 1 118 ? 15.611 7.708 -8.311 1.00 88.81 118 ARG A CA 1
ATOM 879 C C . ARG A 1 118 ? 17.056 7.548 -8.739 1.00 88.81 118 ARG A C 1
ATOM 881 O O . ARG A 1 118 ? 17.916 7.242 -7.926 1.00 88.81 118 ARG A O 1
ATOM 888 N N . GLY A 1 119 ? 17.342 7.816 -10.000 1.00 88.56 119 GLY A N 1
ATOM 889 C CA . GLY A 1 119 ? 18.699 7.735 -10.510 1.00 88.56 119 GLY A CA 1
ATOM 890 C C . GLY A 1 119 ? 18.725 7.277 -11.950 1.00 88.56 119 GLY A C 1
ATOM 891 O O . GLY A 1 119 ? 17.735 7.369 -12.669 1.00 88.56 119 GLY A O 1
ATOM 892 N N . SER A 1 120 ? 19.888 6.796 -12.357 1.00 89.19 120 SER A N 1
ATOM 893 C CA . SER A 1 120 ? 20.103 6.280 -13.696 1.00 89.19 120 SER A CA 1
ATOM 894 C C . SER A 1 120 ? 19.734 4.799 -13.774 1.00 89.19 120 SER A C 1
ATOM 896 O O . SER A 1 120 ? 20.094 4.018 -12.892 1.00 89.19 120 SER A O 1
ATOM 898 N N . PHE A 1 121 ? 19.023 4.401 -14.826 1.00 89.06 121 PHE A N 1
ATOM 899 C CA . PHE A 1 121 ? 18.609 3.024 -15.069 1.00 89.06 121 PHE A CA 1
ATOM 900 C C . PHE A 1 121 ? 19.210 2.535 -16.381 1.00 89.06 121 PHE A C 1
ATOM 902 O O . PHE A 1 121 ? 18.938 3.090 -17.451 1.00 89.06 121 PHE A O 1
ATOM 909 N N . LYS A 1 122 ? 19.994 1.454 -16.309 1.00 88.38 122 LYS A N 1
ATOM 910 C CA . LYS A 1 122 ? 20.504 0.785 -17.505 1.00 88.38 122 LYS A CA 1
ATOM 911 C C . LYS A 1 122 ? 19.348 0.108 -18.241 1.00 88.38 122 LYS A C 1
ATOM 913 O O . LYS A 1 122 ? 18.600 -0.681 -17.665 1.00 88.38 122 LYS A O 1
ATOM 918 N N . SER A 1 123 ? 19.220 0.401 -19.529 1.00 88.56 123 SER A N 1
ATOM 919 C CA . SER A 1 123 ? 18.223 -0.226 -20.389 1.00 88.56 123 SER A CA 1
ATOM 920 C C . SER A 1 123 ? 18.514 -1.715 -20.549 1.00 88.56 123 SER A C 1
ATOM 922 O O . SER A 1 123 ? 19.649 -2.118 -20.808 1.00 88.56 123 SER A O 1
ATOM 924 N N . PHE A 1 124 ? 17.469 -2.541 -20.490 1.00 87.19 124 PHE A N 1
ATOM 925 C CA . PHE A 1 124 ? 17.567 -3.965 -20.827 1.00 87.19 124 PHE A CA 1
ATOM 926 C C . PHE A 1 124 ? 18.072 -4.191 -22.262 1.00 87.19 124 PHE A C 1
ATOM 928 O O . PHE A 1 124 ? 18.671 -5.231 -22.547 1.00 87.19 124 PHE A O 1
ATOM 935 N N . TYR A 1 125 ? 17.840 -3.213 -23.144 1.00 88.88 125 TYR A N 1
ATOM 936 C CA . TYR A 1 125 ? 18.234 -3.234 -24.549 1.00 88.88 125 TYR A CA 1
ATOM 937 C C . TYR A 1 125 ? 19.553 -2.506 -24.832 1.00 88.88 125 TYR A C 1
ATOM 939 O O . TYR A 1 125 ? 19.926 -2.399 -25.990 1.00 88.88 125 TYR A O 1
ATOM 947 N N . ALA A 1 126 ? 20.282 -2.020 -23.820 1.00 87.06 126 ALA A N 1
ATOM 948 C CA . ALA A 1 126 ? 21.539 -1.293 -24.040 1.00 87.06 126 ALA A CA 1
ATOM 949 C C . ALA A 1 126 ? 22.546 -2.082 -24.896 1.00 87.06 126 ALA A C 1
ATOM 951 O O . ALA A 1 126 ? 23.190 -1.520 -25.775 1.00 87.06 126 ALA A O 1
ATOM 952 N N . ASP A 1 127 ? 22.614 -3.393 -24.656 1.00 85.31 127 ASP A N 1
ATOM 953 C CA . ASP A 1 127 ? 23.516 -4.329 -25.330 1.00 85.31 127 ASP A CA 1
ATOM 954 C C . ASP A 1 127 ? 22.742 -5.321 -26.230 1.00 85.31 127 ASP A C 1
ATOM 956 O O . ASP A 1 127 ? 23.241 -6.401 -26.548 1.00 85.31 127 ASP A O 1
ATOM 960 N N . LYS A 1 128 ? 21.485 -5.006 -26.589 1.00 85.75 128 LYS A N 1
ATOM 961 C CA . LYS A 1 128 ? 20.602 -5.875 -27.387 1.00 85.75 128 LYS A CA 1
ATOM 962 C C . LYS A 1 128 ? 19.999 -5.117 -28.558 1.00 85.75 128 LYS A C 1
ATOM 964 O O . LYS A 1 128 ? 19.903 -3.894 -28.556 1.00 85.75 128 LYS A O 1
ATOM 969 N N . GLU A 1 129 ? 19.546 -5.868 -29.549 1.00 81.44 129 GLU A N 1
ATOM 970 C CA . GLU A 1 129 ? 18.807 -5.299 -30.666 1.00 81.44 129 GLU A CA 1
ATOM 971 C C . GLU A 1 129 ? 17.481 -4.681 -30.195 1.00 81.44 129 GLU A C 1
ATOM 973 O O . GLU A 1 129 ? 16.795 -5.222 -29.322 1.00 81.44 129 GLU A O 1
ATOM 978 N N . SER A 1 130 ? 17.145 -3.509 -30.740 1.00 80.81 130 SER A N 1
ATOM 979 C CA . SER A 1 130 ? 15.921 -2.795 -30.377 1.00 80.81 130 SER A CA 1
ATOM 980 C C . SER A 1 130 ? 14.692 -3.537 -30.906 1.00 80.81 130 SER A C 1
ATOM 982 O O . SER A 1 130 ? 14.651 -3.844 -32.100 1.00 80.81 130 SER A O 1
ATOM 984 N N . PRO A 1 131 ? 13.627 -3.717 -30.101 1.00 79.31 131 PRO A N 1
ATOM 985 C CA . PRO A 1 131 ? 12.354 -4.245 -30.593 1.00 79.31 131 PRO A CA 1
ATOM 986 C C . PRO A 1 131 ? 11.769 -3.410 -31.740 1.00 79.31 131 PRO A C 1
ATOM 988 O O . PRO A 1 131 ? 11.065 -3.934 -32.595 1.00 79.31 131 PRO A O 1
ATOM 991 N N . LEU A 1 132 ? 12.079 -2.108 -31.774 1.00 78.56 132 LEU A N 1
ATOM 992 C CA . LEU A 1 132 ? 11.626 -1.197 -32.826 1.00 78.56 132 LEU A CA 1
ATOM 993 C C . LEU A 1 132 ? 12.382 -1.402 -34.145 1.00 78.56 132 LEU A C 1
ATOM 995 O O . LEU A 1 132 ? 11.828 -1.117 -35.201 1.00 78.56 132 LEU A O 1
ATOM 999 N N . ALA A 1 133 ? 13.625 -1.893 -34.088 1.00 73.94 133 ALA A N 1
ATOM 1000 C CA . ALA A 1 133 ? 14.385 -2.265 -35.279 1.00 73.94 133 ALA A CA 1
ATOM 1001 C C . ALA A 1 133 ? 13.837 -3.571 -35.874 1.00 73.94 133 ALA A C 1
ATOM 1003 O O . ALA A 1 133 ? 13.506 -3.602 -37.055 1.00 73.94 133 ALA A O 1
ATOM 1004 N N . ALA A 1 134 ? 13.602 -4.584 -35.032 1.00 69.06 134 ALA A N 1
ATOM 1005 C CA . ALA A 1 134 ? 12.982 -5.844 -35.448 1.00 69.06 134 ALA A CA 1
ATOM 1006 C C . ALA A 1 134 ? 11.581 -5.638 -36.063 1.00 69.06 134 ALA A C 1
ATOM 1008 O O . ALA A 1 134 ? 11.271 -6.188 -37.117 1.00 69.06 134 ALA A O 1
ATOM 1009 N N . ALA A 1 135 ? 10.752 -4.777 -35.459 1.00 69.56 135 ALA A N 1
ATOM 1010 C CA . ALA A 1 135 ? 9.426 -4.450 -35.988 1.00 69.56 135 ALA A CA 1
ATOM 1011 C C . ALA A 1 135 ? 9.471 -3.672 -37.320 1.00 69.56 135 ALA A C 1
ATOM 1013 O O . ALA A 1 135 ? 8.541 -3.766 -38.121 1.00 69.56 135 ALA A O 1
ATOM 1014 N N . ALA A 1 136 ? 10.529 -2.895 -37.575 1.00 66.12 136 ALA A N 1
ATOM 1015 C CA . ALA A 1 136 ? 10.691 -2.168 -38.833 1.00 66.12 136 ALA A CA 1
ATOM 1016 C C . ALA A 1 136 ? 11.109 -3.092 -39.990 1.00 66.12 136 ALA A C 1
ATOM 1018 O O . ALA A 1 136 ? 10.670 -2.883 -41.120 1.00 66.12 136 ALA A O 1
ATOM 1019 N N . GLU A 1 137 ? 11.902 -4.130 -39.714 1.00 62.72 137 GLU A N 1
ATOM 1020 C CA . GLU A 1 137 ? 12.284 -5.141 -40.708 1.00 62.72 137 GLU A CA 1
ATOM 1021 C C . GLU A 1 137 ? 11.109 -6.044 -41.107 1.00 62.72 137 GLU A C 1
ATOM 1023 O O . GLU A 1 137 ? 10.950 -6.360 -42.286 1.00 62.72 137 GLU A O 1
ATOM 1028 N N . GLU A 1 138 ? 10.229 -6.390 -40.161 1.00 58.50 138 GLU A N 1
ATOM 1029 C CA . GLU A 1 138 ? 9.020 -7.185 -40.431 1.00 58.50 138 GLU A CA 1
ATOM 1030 C C . GLU A 1 138 ? 7.996 -6.433 -41.309 1.00 58.50 138 GLU A C 1
ATOM 1032 O O . GLU A 1 138 ? 7.221 -7.049 -42.038 1.00 58.50 138 GLU A O 1
ATOM 1037 N N . ASN A 1 139 ? 8.041 -5.095 -41.313 1.00 56.75 139 ASN A N 1
ATOM 1038 C CA . ASN A 1 139 ? 7.197 -4.224 -42.141 1.00 56.75 139 ASN A CA 1
ATOM 1039 C C . ASN A 1 139 ? 7.883 -3.745 -43.442 1.00 56.75 139 ASN A C 1
ATOM 1041 O O . ASN A 1 139 ? 7.381 -2.833 -44.109 1.00 56.75 139 ASN A O 1
ATOM 1045 N N . ALA A 1 140 ? 9.023 -4.329 -43.830 1.00 50.25 140 ALA A N 1
ATOM 1046 C CA . ALA A 1 140 ? 9.699 -3.992 -45.081 1.00 50.25 140 ALA A CA 1
ATOM 1047 C C . ALA A 1 140 ? 8.854 -4.404 -46.315 1.00 50.25 140 ALA A C 1
ATOM 1049 O O . ALA A 1 140 ? 8.226 -5.467 -46.317 1.00 50.25 140 ALA A O 1
ATOM 1050 N N . PRO A 1 141 ? 8.827 -3.600 -47.399 1.00 48.53 141 PRO A N 1
ATOM 1051 C CA . PRO A 1 141 ? 7.973 -3.863 -48.553 1.00 48.53 141 PRO A CA 1
ATOM 1052 C C . PRO A 1 141 ? 8.488 -5.084 -49.329 1.00 48.53 141 PRO A C 1
ATOM 1054 O O . PRO A 1 141 ? 9.421 -4.989 -50.125 1.00 48.53 141 PRO A O 1
ATOM 1057 N N . GLY A 1 142 ? 7.876 -6.242 -49.077 1.00 54.88 142 GLY A N 1
ATOM 1058 C CA . GLY A 1 142 ? 8.250 -7.514 -49.702 1.00 54.88 142 GLY A CA 1
ATOM 1059 C C . GLY A 1 142 ? 7.442 -8.738 -49.259 1.00 54.88 142 GLY A C 1
ATOM 1060 O O . GLY A 1 142 ? 7.435 -9.734 -49.979 1.00 54.88 142 GLY A O 1
ATOM 1061 N N . VAL A 1 143 ? 6.710 -8.676 -48.143 1.00 44.81 143 VAL A N 1
ATOM 1062 C CA . VAL A 1 143 ? 5.753 -9.721 -47.750 1.00 44.81 143 VAL A CA 1
ATOM 1063 C C . VAL A 1 143 ? 4.341 -9.197 -47.991 1.00 44.81 143 VAL A C 1
ATOM 1065 O O . VAL A 1 143 ? 3.960 -8.150 -47.477 1.00 44.81 143 VAL A O 1
ATOM 1068 N N . SER A 1 144 ? 3.576 -9.894 -48.831 1.00 48.84 144 SER A N 1
ATOM 1069 C CA . SER A 1 144 ? 2.178 -9.574 -49.111 1.00 48.84 144 SER A CA 1
ATOM 1070 C C . SER A 1 144 ? 1.357 -9.621 -47.820 1.00 48.84 144 SER A C 1
ATOM 1072 O O . SER A 1 144 ? 1.013 -10.701 -47.348 1.00 48.84 144 SER A O 1
ATOM 1074 N N . ALA A 1 145 ? 1.036 -8.454 -47.267 1.00 40.56 145 ALA A N 1
ATOM 1075 C CA . ALA A 1 145 ? 0.046 -8.302 -46.215 1.00 40.56 145 ALA A CA 1
ATOM 1076 C C . ALA A 1 145 ? -1.182 -7.601 -46.798 1.00 40.56 145 ALA A C 1
ATOM 1078 O O . ALA A 1 145 ? -1.100 -6.512 -47.370 1.00 40.56 145 ALA A O 1
ATOM 1079 N N . ASP A 1 146 ? -2.303 -8.300 -46.681 1.00 38.97 146 ASP A N 1
ATOM 1080 C CA . ASP A 1 146 ? -3.648 -7.837 -46.968 1.00 38.97 146 ASP A CA 1
ATOM 1081 C C . ASP A 1 146 ? -3.909 -6.463 -46.325 1.00 38.97 146 ASP A C 1
ATOM 1083 O O . ASP A 1 146 ? -3.490 -6.168 -45.201 1.00 38.97 146 ASP A O 1
ATOM 1087 N N . ALA A 1 147 ? -4.563 -5.590 -47.080 1.00 44.38 147 ALA A N 1
ATOM 1088 C CA . ALA A 1 147 ? -4.697 -4.176 -46.782 1.00 44.38 147 ALA A CA 1
ATOM 1089 C C . ALA A 1 147 ? -5.753 -3.944 -45.693 1.00 44.38 147 ALA A C 1
ATOM 1091 O O . ALA A 1 147 ? -6.913 -3.697 -46.008 1.00 44.38 147 ALA A O 1
ATOM 1092 N N . SER A 1 148 ? -5.377 -4.009 -44.411 1.00 43.84 148 SER A N 1
ATOM 1093 C CA . SER A 1 148 ? -6.208 -3.544 -43.282 1.00 43.84 148 SER A CA 1
ATOM 1094 C C . SER A 1 148 ? -5.392 -3.312 -41.999 1.00 43.84 148 SER A C 1
ATOM 1096 O O . SER A 1 148 ? -5.674 -3.895 -40.957 1.00 43.84 148 SER A O 1
ATOM 1098 N N . ALA A 1 149 ? -4.389 -2.433 -42.039 1.00 38.09 149 ALA A N 1
ATOM 1099 C CA . ALA A 1 149 ? -3.818 -1.843 -40.825 1.00 38.09 149 ALA A CA 1
ATOM 1100 C C . ALA A 1 149 ? -3.513 -0.355 -41.073 1.00 38.09 149 ALA A C 1
ATOM 1102 O O . ALA A 1 149 ? -2.724 -0.037 -41.966 1.00 38.09 149 ALA A O 1
ATOM 1103 N N . PRO A 1 150 ? -4.146 0.584 -40.344 1.00 43.94 150 PRO A N 1
ATOM 1104 C CA . PRO A 1 150 ? -3.829 1.995 -40.473 1.00 43.94 150 PRO A CA 1
ATOM 1105 C C . PRO A 1 150 ? -2.543 2.294 -39.689 1.00 43.94 150 PRO A C 1
ATOM 1107 O O . PRO A 1 150 ? -2.455 1.986 -38.503 1.00 43.94 150 PRO A O 1
ATOM 1110 N N . ASN A 1 151 ? -1.595 2.959 -40.356 1.00 47.31 151 ASN A N 1
ATOM 1111 C CA . ASN A 1 151 ? -0.351 3.550 -39.831 1.00 47.31 151 ASN A CA 1
ATOM 1112 C C . ASN A 1 151 ? 0.894 2.643 -39.810 1.00 47.31 151 ASN A C 1
ATOM 1114 O O . ASN A 1 151 ? 1.447 2.332 -38.757 1.00 47.31 151 ASN A O 1
ATOM 1118 N N . ALA A 1 152 ? 1.415 2.326 -40.999 1.00 46.09 152 ALA A N 1
ATOM 1119 C CA . ALA A 1 152 ? 2.823 1.967 -41.154 1.00 46.09 152 ALA A CA 1
ATOM 1120 C C . ALA A 1 152 ? 3.692 3.209 -40.874 1.00 46.09 152 ALA A C 1
ATOM 1122 O O . ALA A 1 152 ? 3.721 4.159 -41.658 1.00 46.09 152 ALA A O 1
ATOM 1123 N N . ASN A 1 153 ? 4.367 3.221 -39.726 1.00 51.38 153 ASN A N 1
ATOM 1124 C CA . ASN A 1 153 ? 5.298 4.275 -39.331 1.00 51.38 153 ASN A CA 1
ATOM 1125 C C . ASN A 1 153 ? 6.584 4.155 -40.174 1.00 51.38 153 ASN A C 1
ATOM 1127 O O . ASN A 1 153 ? 7.514 3.448 -39.806 1.00 51.38 153 ASN A O 1
ATOM 1131 N N . THR A 1 154 ? 6.658 4.850 -41.310 1.00 49.94 154 THR A N 1
ATOM 1132 C CA . THR A 1 154 ? 7.847 4.893 -42.190 1.00 49.94 154 THR A CA 1
ATOM 1133 C C . THR A 1 154 ? 8.906 5.910 -41.728 1.00 49.94 154 THR A C 1
ATOM 1135 O O . THR A 1 154 ? 9.632 6.475 -42.547 1.00 49.94 154 THR A O 1
ATOM 1138 N N . GLY A 1 155 ? 8.960 6.219 -40.430 1.00 60.97 155 GLY A N 1
ATOM 1139 C CA . GLY A 1 155 ? 9.934 7.151 -39.852 1.00 60.97 155 GLY A CA 1
ATOM 1140 C C . GLY A 1 155 ? 11.282 6.482 -39.546 1.00 60.97 155 GLY A C 1
ATOM 1141 O O . GLY A 1 155 ? 11.339 5.257 -39.450 1.00 60.97 155 GLY A O 1
ATOM 1142 N N . PRO A 1 156 ? 12.373 7.254 -39.362 1.00 63.50 156 PRO A N 1
ATOM 1143 C CA . PRO A 1 156 ? 13.642 6.706 -38.888 1.00 63.50 156 PRO A CA 1
ATOM 1144 C C . PRO A 1 156 ? 13.428 5.969 -37.561 1.00 63.50 156 PRO A C 1
ATOM 1146 O O . PRO A 1 156 ? 12.837 6.536 -36.639 1.00 63.50 156 PRO A O 1
ATOM 1149 N N . VAL A 1 157 ? 13.909 4.726 -37.456 1.00 66.62 157 VAL A N 1
ATOM 1150 C CA . VAL A 1 157 ? 13.868 3.971 -36.196 1.00 66.62 157 VAL A CA 1
ATOM 1151 C C . VAL A 1 157 ? 14.695 4.747 -35.160 1.00 66.62 157 VAL A C 1
ATOM 1153 O O . VAL A 1 157 ? 15.874 5.013 -35.414 1.00 66.62 157 VAL A O 1
ATOM 1156 N N . PRO A 1 158 ? 14.112 5.157 -34.019 1.00 71.31 158 PRO A N 1
ATOM 1157 C CA . PRO A 1 158 ? 14.859 5.856 -32.982 1.00 71.31 158 PRO A CA 1
ATOM 1158 C C . PRO A 1 158 ? 16.020 4.986 -32.491 1.00 71.31 158 PRO A C 1
ATOM 1160 O O . PRO A 1 158 ? 15.861 3.776 -32.318 1.00 71.31 158 PRO A O 1
ATOM 1163 N N . ALA A 1 159 ? 17.177 5.600 -32.239 1.00 76.62 159 ALA A N 1
ATOM 1164 C CA . ALA A 1 159 ? 18.310 4.893 -31.652 1.00 76.62 159 ALA A CA 1
ATOM 1165 C C . ALA A 1 159 ? 17.934 4.308 -30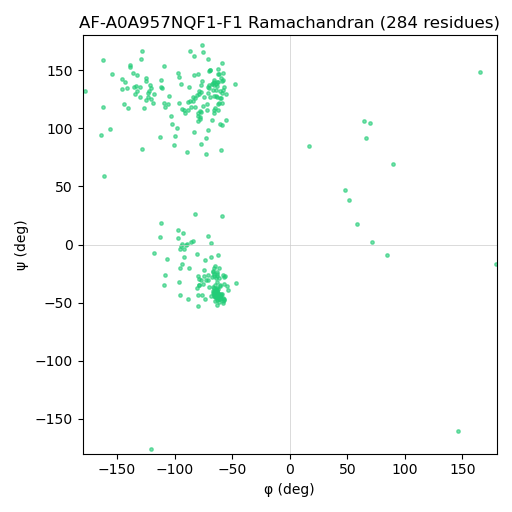.279 1.00 76.62 159 ALA A C 1
ATOM 1167 O O . ALA A 1 159 ? 17.206 4.936 -29.504 1.00 76.62 159 ALA A O 1
ATOM 1168 N N . THR A 1 160 ? 18.448 3.116 -29.969 1.00 83.19 160 THR A N 1
ATOM 1169 C CA . THR A 1 160 ? 18.239 2.479 -28.666 1.00 83.19 160 THR A CA 1
ATOM 1170 C C . THR A 1 160 ? 18.804 3.355 -27.556 1.00 83.19 160 THR A C 1
ATOM 1172 O O . THR A 1 160 ? 19.980 3.718 -27.568 1.00 83.19 160 THR A O 1
ATOM 1175 N N . ILE A 1 161 ? 17.973 3.668 -26.566 1.00 86.12 161 ILE A N 1
ATOM 1176 C CA . ILE A 1 161 ? 18.414 4.365 -25.359 1.00 86.12 161 ILE A CA 1
ATOM 1177 C C . ILE A 1 161 ? 19.117 3.340 -24.467 1.00 86.12 161 ILE A C 1
ATOM 1179 O O . ILE A 1 161 ? 18.490 2.383 -24.009 1.00 86.12 161 ILE A O 1
ATOM 1183 N N . GLY A 1 162 ? 20.421 3.522 -24.247 1.00 87.81 162 GLY A N 1
ATOM 1184 C CA . GLY A 1 162 ? 21.227 2.629 -23.407 1.00 87.81 162 GLY A CA 1
ATOM 1185 C C . GLY A 1 162 ? 21.023 2.850 -21.907 1.00 87.81 162 GLY A C 1
ATOM 1186 O O . GLY A 1 162 ? 21.101 1.906 -21.122 1.00 87.81 162 GLY A O 1
ATOM 1187 N N . GLU A 1 163 ? 20.709 4.076 -21.501 1.00 90.25 163 GLU A N 1
ATOM 1188 C CA . GLU A 1 163 ? 20.577 4.455 -20.097 1.00 90.25 163 GLU A CA 1
ATOM 1189 C C . GLU A 1 163 ? 19.639 5.659 -19.953 1.00 90.25 163 GLU A C 1
ATOM 1191 O O . GLU A 1 163 ? 19.563 6.506 -20.848 1.00 90.25 163 GLU A O 1
ATOM 1196 N N . SER A 1 164 ? 18.893 5.726 -18.851 1.00 91.19 164 SER A N 1
ATOM 1197 C CA . SER A 1 164 ? 18.061 6.889 -18.537 1.00 91.19 164 SER A CA 1
ATOM 1198 C C . SER A 1 164 ? 18.899 8.074 -18.033 1.00 91.19 164 SER A C 1
ATOM 1200 O O . SER A 1 164 ? 20.038 7.903 -17.614 1.00 91.19 164 SER A O 1
ATOM 1202 N N . PRO A 1 165 ? 18.338 9.293 -17.979 1.00 89.94 165 PRO A N 1
ATOM 1203 C CA . PRO A 1 165 ? 18.939 10.379 -17.209 1.00 89.94 165 PRO A CA 1
ATOM 1204 C C . PRO A 1 165 ? 19.068 10.015 -15.722 1.00 89.94 165 PRO A C 1
ATOM 1206 O O . PRO A 1 165 ? 18.265 9.242 -15.199 1.00 89.94 165 PRO A O 1
ATOM 1209 N N . ASN A 1 166 ? 19.999 10.660 -15.012 1.00 87.25 166 ASN A N 1
ATOM 1210 C CA . ASN A 1 166 ? 20.157 10.514 -13.557 1.00 87.25 166 ASN A CA 1
ATOM 1211 C C . ASN A 1 166 ? 18.990 11.110 -12.739 1.00 87.25 166 ASN A C 1
ATOM 1213 O O . ASN A 1 166 ? 18.903 10.905 -11.531 1.00 87.25 166 ASN A O 1
ATOM 1217 N N . THR A 1 167 ? 18.100 11.865 -13.385 1.00 87.56 167 THR A N 1
ATOM 1218 C CA . THR A 1 167 ? 16.871 12.410 -12.798 1.00 87.56 167 THR A CA 1
ATOM 1219 C C . THR A 1 167 ? 15.674 11.481 -12.958 1.00 87.56 167 THR A C 1
ATOM 1221 O O . THR A 1 167 ? 14.587 11.839 -12.500 1.00 87.56 167 THR A O 1
ATOM 1224 N N . ALA A 1 168 ? 15.839 10.320 -13.599 1.00 91.12 168 ALA A N 1
ATOM 1225 C CA . ALA A 1 168 ? 14.742 9.390 -13.793 1.00 91.12 168 ALA A CA 1
ATOM 1226 C C . ALA A 1 168 ? 14.200 8.891 -12.447 1.00 91.12 168 ALA A C 1
ATOM 1228 O O . ALA A 1 168 ? 14.915 8.758 -11.449 1.00 91.12 168 ALA A O 1
ATOM 1229 N N . ARG A 1 169 ? 12.891 8.657 -12.440 1.00 91.19 169 ARG A N 1
ATOM 1230 C CA . ARG A 1 169 ? 12.088 8.310 -11.273 1.00 91.19 169 ARG A CA 1
ATOM 1231 C C . ARG A 1 169 ? 11.259 7.081 -11.621 1.00 91.19 169 ARG A C 1
ATOM 1233 O O . ARG A 1 169 ? 10.682 7.018 -12.704 1.00 91.19 169 ARG A O 1
ATOM 1240 N N . LEU A 1 170 ? 11.201 6.122 -10.708 1.00 92.50 170 LEU A N 1
ATOM 1241 C CA . LEU A 1 170 ? 10.412 4.904 -10.840 1.00 92.50 170 LEU A CA 1
ATOM 1242 C C . LEU A 1 170 ? 9.686 4.644 -9.524 1.00 92.50 170 LEU A C 1
ATOM 1244 O O . LEU A 1 170 ? 10.285 4.739 -8.459 1.00 92.50 170 LEU A O 1
ATOM 1248 N N . VAL A 1 171 ? 8.408 4.290 -9.593 1.00 94.88 171 VAL A N 1
ATOM 1249 C CA . VAL A 1 171 ? 7.647 3.797 -8.443 1.00 94.88 171 VAL A CA 1
ATOM 1250 C C . VAL A 1 171 ? 7.091 2.431 -8.806 1.00 94.88 171 VAL A C 1
ATOM 1252 O O . VAL A 1 171 ? 6.507 2.263 -9.874 1.00 94.88 171 VAL A O 1
ATOM 1255 N N . VAL A 1 172 ? 7.285 1.457 -7.922 1.00 95.75 172 VAL A N 1
ATOM 1256 C CA . VAL A 1 172 ? 6.762 0.100 -8.073 1.00 95.75 172 VAL A CA 1
ATOM 1257 C C . VAL A 1 172 ? 5.869 -0.192 -6.881 1.00 95.75 172 VAL A C 1
ATOM 1259 O O . VAL A 1 172 ? 6.300 -0.070 -5.736 1.00 95.75 172 VAL A O 1
ATOM 1262 N N . ILE A 1 173 ? 4.628 -0.582 -7.157 1.00 97.00 173 ILE A N 1
ATOM 1263 C CA . ILE A 1 173 ? 3.650 -1.022 -6.161 1.00 97.00 173 ILE A CA 1
ATOM 1264 C C . ILE A 1 173 ? 3.304 -2.468 -6.500 1.00 97.00 173 ILE A C 1
ATOM 1266 O O . ILE A 1 173 ? 2.978 -2.775 -7.645 1.00 97.00 173 ILE A O 1
ATOM 1270 N N . GLY A 1 174 ? 3.370 -3.360 -5.515 1.00 96.38 174 GLY A N 1
ATOM 1271 C CA . GLY A 1 174 ? 3.172 -4.797 -5.704 1.00 96.38 174 GLY A CA 1
ATOM 1272 C C . GLY A 1 174 ? 1.734 -5.237 -6.003 1.00 96.38 174 GLY A C 1
ATOM 1273 O O . GLY A 1 174 ? 1.453 -6.432 -5.985 1.00 96.38 174 GLY A O 1
ATOM 1274 N N . SER A 1 175 ? 0.809 -4.303 -6.223 1.00 95.12 175 SER A N 1
ATOM 1275 C CA . SER A 1 175 ? -0.594 -4.570 -6.543 1.00 95.12 175 SER A CA 1
ATOM 1276 C C . SER A 1 175 ? -1.089 -3.569 -7.578 1.00 95.12 175 SER A C 1
ATOM 1278 O O . SER A 1 175 ? -0.862 -2.371 -7.432 1.00 95.12 175 SER A O 1
ATOM 1280 N N . GLY A 1 176 ? -1.797 -4.057 -8.598 1.00 93.12 176 GLY A N 1
ATOM 1281 C CA . GLY A 1 176 ? -2.646 -3.225 -9.456 1.00 93.12 176 GLY A CA 1
ATOM 1282 C C . GLY A 1 176 ? -4.113 -3.215 -9.013 1.00 93.12 176 GLY A C 1
ATOM 1283 O O . GLY A 1 176 ? -4.849 -2.293 -9.349 1.00 93.12 176 GLY A O 1
ATOM 1284 N N . GLU A 1 177 ? -4.538 -4.207 -8.225 1.00 91.94 177 GLU A N 1
ATOM 1285 C CA . GLU A 1 177 ? -5.952 -4.397 -7.884 1.00 91.94 177 GLU A CA 1
ATOM 1286 C C . GLU A 1 177 ? -6.487 -3.396 -6.869 1.0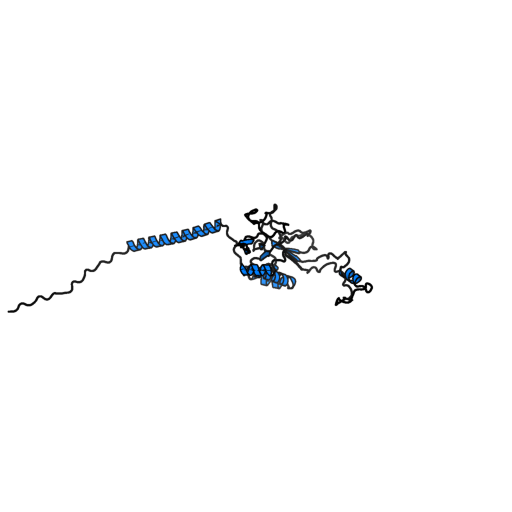0 91.94 177 GLU A C 1
ATOM 1288 O O . GLU A 1 177 ? -7.682 -3.126 -6.839 1.00 91.94 177 GLU A O 1
ATOM 1293 N N . PHE A 1 178 ? -5.616 -2.773 -6.077 1.00 92.00 178 PHE A N 1
ATOM 1294 C CA . PHE A 1 178 ? -6.033 -1.729 -5.136 1.00 92.00 178 PHE A CA 1
ATOM 1295 C C . PHE A 1 178 ? -6.647 -0.483 -5.817 1.00 92.00 178 PHE A C 1
ATOM 1297 O O . PHE A 1 178 ? -7.175 0.390 -5.125 1.00 92.00 178 PHE A O 1
ATOM 1304 N N . LEU A 1 179 ? -6.571 -0.402 -7.154 1.00 92.25 179 LEU A N 1
ATOM 1305 C CA . LEU A 1 179 ? -7.153 0.649 -7.994 1.00 92.25 179 LEU A CA 1
ATOM 1306 C C . LEU A 1 179 ? -8.294 0.166 -8.897 1.00 92.25 179 LEU A C 1
ATOM 1308 O O . LEU A 1 179 ? -8.733 0.925 -9.760 1.00 92.25 179 LEU A O 1
ATOM 1312 N N . SER A 1 180 ? -8.743 -1.083 -8.772 1.00 92.00 180 SER A N 1
ATOM 1313 C CA . SER A 1 180 ? -9.776 -1.596 -9.666 1.00 92.00 180 SER A CA 1
ATOM 1314 C C . SER A 1 180 ? -11.174 -1.147 -9.257 1.00 92.00 180 SER A C 1
ATOM 1316 O O . SER A 1 180 ? -11.506 -1.040 -8.073 1.00 92.00 180 SER A O 1
ATOM 1318 N N . ASP A 1 181 ? -12.033 -0.953 -10.259 1.00 89.50 181 ASP A N 1
ATOM 1319 C CA . ASP A 1 181 ? -13.432 -0.558 -10.056 1.00 89.50 181 ASP A CA 1
ATOM 1320 C C . ASP A 1 181 ? -14.183 -1.548 -9.159 1.00 89.50 181 ASP A C 1
ATOM 1322 O O . ASP A 1 181 ? -15.022 -1.152 -8.354 1.00 89.50 181 ASP A O 1
ATOM 1326 N N . THR A 1 182 ? -13.844 -2.839 -9.251 1.00 86.00 182 THR A N 1
ATOM 1327 C CA . THR A 1 182 ? -14.448 -3.886 -8.414 1.00 86.00 182 THR A CA 1
ATOM 1328 C C . THR A 1 182 ? -14.096 -3.680 -6.942 1.00 86.00 182 THR A C 1
ATOM 1330 O O . THR A 1 182 ? -14.971 -3.744 -6.079 1.00 86.00 182 THR A O 1
ATOM 1333 N N . ILE A 1 183 ? -12.825 -3.394 -6.638 1.00 86.94 183 ILE A N 1
ATOM 1334 C CA . ILE A 1 183 ? -12.392 -3.102 -5.269 1.00 86.94 183 ILE A CA 1
ATOM 1335 C C . ILE A 1 183 ? -13.011 -1.801 -4.764 1.00 86.94 183 ILE A C 1
ATOM 1337 O O . ILE A 1 183 ? -13.404 -1.736 -3.598 1.00 86.94 183 ILE A O 1
ATOM 1341 N N . PHE A 1 184 ? -13.149 -0.785 -5.613 1.00 86.31 184 PHE A N 1
ATOM 1342 C CA . PHE A 1 184 ? -13.803 0.468 -5.240 1.00 86.31 184 PHE A CA 1
ATOM 1343 C C . PHE A 1 184 ? -15.291 0.289 -4.939 1.00 86.31 184 PHE A C 1
ATOM 1345 O O . PHE A 1 184 ? -15.755 0.809 -3.923 1.00 86.31 184 PHE A O 1
ATOM 1352 N N . ASP A 1 185 ? -16.017 -0.489 -5.743 1.00 83.94 185 ASP A N 1
ATOM 1353 C CA . ASP A 1 185 ? -17.430 -0.785 -5.502 1.00 83.94 185 ASP A CA 1
ATOM 1354 C C . ASP A 1 185 ? -17.620 -1.527 -4.170 1.00 83.94 185 ASP A C 1
ATOM 1356 O O . ASP A 1 185 ? -18.365 -1.064 -3.303 1.00 83.94 185 ASP A O 1
ATOM 1360 N N . ILE A 1 186 ? -16.845 -2.593 -3.935 1.00 79.88 186 ILE A N 1
ATOM 1361 C CA . ILE A 1 186 ? -16.867 -3.350 -2.672 1.00 79.88 186 ILE A CA 1
ATOM 1362 C C . ILE A 1 186 ? -16.496 -2.452 -1.484 1.00 79.88 186 ILE A C 1
ATOM 1364 O O . ILE A 1 186 ? -17.171 -2.459 -0.452 1.00 79.88 186 ILE A O 1
ATOM 1368 N N . SER A 1 187 ? -15.434 -1.656 -1.617 1.00 77.12 187 SER A N 1
ATOM 1369 C CA . SER A 1 187 ? -14.963 -0.777 -0.543 1.00 77.12 187 SER A CA 1
ATOM 1370 C C . SER A 1 187 ? -15.992 0.296 -0.209 1.00 77.12 187 SER A C 1
ATOM 1372 O O . SER A 1 187 ? -16.203 0.574 0.966 1.00 77.12 187 SER A O 1
ATOM 1374 N N . SER A 1 188 ? -16.681 0.856 -1.206 1.00 74.81 188 SER A N 1
ATOM 1375 C CA . SER A 1 188 ? -17.704 1.887 -0.996 1.00 74.81 188 SER A CA 1
ATOM 1376 C C . SER A 1 188 ? -18.885 1.402 -0.147 1.00 74.81 188 SER A C 1
ATOM 1378 O O . SER A 1 188 ? -19.477 2.199 0.583 1.00 74.81 188 SER A O 1
ATOM 1380 N N . GLN A 1 189 ? -19.183 0.099 -0.193 1.00 75.81 189 GLN A N 1
ATOM 1381 C CA . GLN A 1 189 ? -20.239 -0.537 0.596 1.00 75.81 189 GLN A CA 1
ATOM 1382 C C . GLN A 1 189 ? -19.814 -0.788 2.052 1.00 75.81 189 GLN A C 1
ATOM 1384 O O . GLN A 1 189 ? -20.661 -0.777 2.944 1.00 75.81 189 GLN A O 1
ATOM 1389 N N . LEU A 1 190 ? -18.515 -0.998 2.303 1.00 70.31 190 LEU A N 1
ATOM 1390 C CA . LEU A 1 190 ? -17.971 -1.316 3.630 1.00 70.31 190 LEU A CA 1
ATOM 1391 C C . LEU A 1 190 ? -17.449 -0.080 4.382 1.00 70.31 190 LEU A C 1
ATOM 1393 O O . LEU A 1 190 ? -17.674 0.060 5.581 1.00 70.31 190 LEU A O 1
ATOM 1397 N N . SER A 1 191 ? -16.722 0.811 3.703 1.00 68.94 191 SER A N 1
ATOM 1398 C CA . SER A 1 191 ? -16.133 2.025 4.276 1.00 68.94 191 SER A CA 1
ATOM 1399 C C . SER A 1 191 ? -15.754 3.036 3.185 1.00 68.94 191 SER A C 1
ATOM 1401 O O . SER A 1 191 ? -14.874 2.786 2.360 1.00 68.94 191 SER A O 1
ATOM 1403 N N . GLN A 1 192 ? -16.370 4.223 3.219 1.00 63.34 192 GLN A N 1
ATOM 1404 C CA . GLN A 1 192 ? -16.152 5.275 2.213 1.00 63.34 192 GLN A CA 1
ATOM 1405 C C . GLN A 1 192 ? -14.716 5.820 2.160 1.00 63.34 192 GLN A C 1
ATOM 1407 O O . GLN A 1 192 ? -14.313 6.347 1.125 1.00 63.34 192 GLN A O 1
ATOM 1412 N N . ASP A 1 193 ? -13.935 5.716 3.236 1.00 67.06 193 ASP A N 1
ATOM 1413 C CA . ASP A 1 193 ? -12.623 6.370 3.296 1.00 67.06 193 ASP A CA 1
ATOM 1414 C C . ASP A 1 193 ? -11.481 5.515 2.726 1.00 67.06 193 ASP A C 1
ATOM 1416 O O . ASP A 1 193 ? -10.463 6.061 2.303 1.00 67.06 193 ASP A O 1
ATOM 1420 N N . ARG A 1 194 ? -11.644 4.186 2.629 1.00 73.19 194 ARG A N 1
ATOM 1421 C CA . ARG A 1 194 ? -10.552 3.290 2.199 1.00 73.19 194 ARG A CA 1
ATOM 1422 C C . ARG A 1 194 ? -10.116 3.520 0.751 1.00 73.19 194 ARG A C 1
ATOM 1424 O O . ARG A 1 194 ? -8.921 3.603 0.486 1.00 73.19 194 ARG A O 1
ATOM 1431 N N . PHE A 1 195 ? -11.059 3.690 -0.178 1.00 77.81 195 PHE A N 1
ATOM 1432 C CA . PHE A 1 195 ? -10.718 3.890 -1.594 1.00 77.81 195 PHE A CA 1
ATOM 1433 C C . PHE A 1 195 ? -10.093 5.270 -1.864 1.00 77.81 195 PHE A C 1
ATOM 1435 O O . PHE A 1 195 ? -9.257 5.415 -2.756 1.00 77.81 195 PHE A O 1
ATOM 1442 N N . ARG A 1 196 ? -10.464 6.293 -1.077 1.00 86.62 196 ARG A N 1
ATOM 1443 C CA . ARG A 1 196 ? -9.918 7.653 -1.218 1.00 86.62 196 ARG A CA 1
ATOM 1444 C C . ARG A 1 196 ? -8.417 7.678 -0.971 1.00 86.62 196 ARG A C 1
ATOM 1446 O O . ARG A 1 196 ? -7.700 8.362 -1.694 1.00 86.62 196 ARG A O 1
ATOM 1453 N N . ASN A 1 197 ? -7.947 6.895 -0.006 1.00 89.31 197 ASN A N 1
ATOM 1454 C CA . ASN A 1 197 ? -6.527 6.789 0.295 1.00 89.31 197 ASN A CA 1
ATOM 1455 C C . ASN A 1 197 ? -5.736 6.158 -0.863 1.00 89.31 197 ASN A C 1
ATOM 1457 O O . ASN A 1 197 ? -4.657 6.643 -1.195 1.00 89.31 197 ASN A O 1
ATOM 1461 N N . SER A 1 198 ? -6.280 5.132 -1.528 1.00 91.00 198 SER A N 1
ATOM 1462 C CA . SER A 1 198 ? -5.667 4.540 -2.729 1.00 91.00 198 SER A CA 1
ATOM 1463 C C . SER A 1 198 ? -5.516 5.563 -3.858 1.00 91.00 198 SER A C 1
ATOM 1465 O O . SER A 1 198 ? -4.454 5.662 -4.474 1.00 91.00 198 SER A O 1
ATOM 1467 N N . LEU A 1 199 ? -6.553 6.375 -4.092 1.00 91.50 199 LEU A N 1
ATOM 1468 C CA . LEU A 1 199 ? -6.514 7.452 -5.086 1.00 91.50 199 LEU A CA 1
ATOM 1469 C C . LEU A 1 199 ? -5.517 8.551 -4.703 1.00 91.50 199 LEU A C 1
ATOM 1471 O O . LEU A 1 199 ? -4.762 9.016 -5.555 1.00 91.50 199 LEU A O 1
ATOM 1475 N N . GLN A 1 200 ? -5.473 8.935 -3.426 1.00 91.25 200 GLN A N 1
ATOM 1476 C CA . GLN A 1 200 ? -4.519 9.919 -2.921 1.00 91.25 200 GLN A CA 1
ATOM 1477 C C . GLN A 1 200 ? -3.072 9.433 -3.065 1.00 91.25 200 GLN A C 1
ATOM 1479 O O . GLN A 1 200 ? -2.212 10.217 -3.458 1.00 91.25 200 GLN A O 1
ATOM 1484 N N . LEU A 1 201 ? -2.794 8.149 -2.806 1.00 93.31 201 LEU A N 1
ATOM 1485 C CA . LEU A 1 201 ? -1.470 7.567 -3.031 1.00 93.31 201 LEU A CA 1
ATOM 1486 C C . LEU A 1 201 ? -1.040 7.743 -4.491 1.00 93.31 201 LEU A C 1
ATOM 1488 O O . LEU A 1 201 ? 0.067 8.205 -4.751 1.00 93.31 201 LEU A O 1
ATOM 1492 N N . ILE A 1 202 ? -1.915 7.425 -5.447 1.00 94.19 202 ILE A N 1
ATOM 1493 C CA . ILE A 1 202 ? -1.600 7.587 -6.871 1.00 94.19 202 ILE A CA 1
ATOM 1494 C C . ILE A 1 202 ? -1.450 9.049 -7.263 1.00 94.19 202 ILE A C 1
ATOM 1496 O O . ILE A 1 202 ? -0.522 9.375 -7.999 1.00 94.19 202 ILE A O 1
ATOM 1500 N N . GLN A 1 203 ? -2.290 9.938 -6.739 1.00 91.50 203 GLN A N 1
ATOM 1501 C CA . GLN A 1 203 ? -2.116 11.370 -6.945 1.00 91.50 203 GLN A CA 1
ATOM 1502 C C . GLN A 1 203 ? -0.739 11.832 -6.453 1.00 91.50 203 GLN A C 1
ATOM 1504 O O . GLN A 1 203 ? -0.018 12.487 -7.197 1.00 91.50 203 GLN A O 1
ATOM 1509 N N . ASN A 1 204 ? -0.324 11.419 -5.254 1.00 91.50 204 ASN A N 1
ATOM 1510 C CA . ASN A 1 204 ? 0.996 11.741 -4.718 1.00 91.50 204 ASN A CA 1
ATOM 1511 C C . ASN A 1 204 ? 2.135 11.152 -5.569 1.00 91.50 204 ASN A C 1
ATOM 1513 O O . ASN A 1 204 ? 3.170 11.795 -5.731 1.00 91.50 204 ASN A O 1
ATOM 1517 N N . VAL A 1 205 ? 1.968 9.943 -6.118 1.00 93.56 205 VAL A N 1
ATOM 1518 C CA . VAL A 1 205 ? 2.941 9.323 -7.036 1.00 93.56 205 VAL A CA 1
ATOM 1519 C C . VAL A 1 205 ? 3.055 10.121 -8.334 1.00 93.56 205 VAL A C 1
ATOM 1521 O O . VAL A 1 205 ? 4.169 10.359 -8.803 1.00 93.56 205 VAL A O 1
ATOM 1524 N N . VAL A 1 206 ? 1.931 10.547 -8.915 1.00 92.31 206 VAL A N 1
ATOM 1525 C CA . VAL A 1 206 ? 1.903 11.358 -10.141 1.00 92.31 206 VAL A CA 1
ATOM 1526 C C . VAL A 1 206 ? 2.535 12.722 -9.886 1.00 92.31 206 VAL A C 1
ATOM 1528 O O . VAL A 1 206 ? 3.442 13.110 -10.622 1.00 92.31 206 VAL A O 1
ATOM 1531 N N . ASP A 1 207 ? 2.140 13.397 -8.808 1.00 88.06 207 ASP A N 1
ATOM 1532 C CA . ASP A 1 207 ? 2.712 14.677 -8.394 1.00 88.06 207 ASP A CA 1
ATOM 1533 C C . ASP A 1 207 ? 4.229 14.533 -8.176 1.00 88.06 207 ASP A C 1
ATOM 1535 O O . ASP A 1 207 ? 5.012 15.298 -8.728 1.00 88.06 207 ASP A O 1
ATOM 1539 N N . TRP A 1 208 ? 4.688 13.485 -7.483 1.00 89.56 208 TRP A N 1
ATOM 1540 C CA . TRP A 1 208 ? 6.121 13.210 -7.318 1.00 89.56 208 TRP A CA 1
ATOM 1541 C C . TRP A 1 208 ? 6.843 12.852 -8.617 1.00 89.56 208 TRP A C 1
ATOM 1543 O O . TRP A 1 208 ? 8.043 13.091 -8.738 1.00 89.56 208 TRP A O 1
ATOM 1553 N N . SER A 1 209 ? 6.152 12.298 -9.606 1.00 89.31 209 SER A N 1
ATOM 1554 C CA . SER A 1 209 ? 6.760 11.954 -10.893 1.00 89.31 209 SER A CA 1
ATOM 1555 C C . SER A 1 209 ? 6.910 13.170 -11.811 1.00 89.31 209 SER A C 1
ATOM 1557 O O . SER A 1 209 ? 7.824 13.189 -12.633 1.00 89.31 209 SER A O 1
ATOM 1559 N N . VAL A 1 210 ? 6.050 14.185 -11.659 1.00 86.75 210 VAL A N 1
ATOM 1560 C CA . VAL A 1 210 ? 5.958 15.341 -12.569 1.00 86.75 210 VAL A CA 1
ATOM 1561 C C . VAL A 1 210 ? 6.472 16.647 -11.948 1.00 86.75 210 VAL A C 1
ATOM 1563 O O . VAL A 1 210 ? 7.057 17.462 -12.660 1.00 86.75 210 VAL A O 1
ATOM 1566 N N . GLU A 1 211 ? 6.276 16.871 -10.647 1.00 74.19 211 GLU A N 1
ATOM 1567 C CA . GLU A 1 211 ? 6.591 18.140 -9.980 1.00 74.19 211 GLU A CA 1
ATOM 1568 C C . GLU A 1 211 ? 8.048 18.252 -9.488 1.00 74.19 211 GLU A C 1
ATOM 1570 O O . GLU A 1 211 ? 8.819 17.281 -9.386 1.00 74.19 211 GLU A O 1
ATOM 1575 N N . ASP A 1 212 ? 8.407 19.495 -9.153 1.00 66.50 212 ASP A N 1
ATOM 1576 C CA . ASP A 1 212 ? 9.627 19.847 -8.437 1.00 66.50 212 ASP A CA 1
ATOM 1577 C C . ASP A 1 212 ? 9.488 19.525 -6.936 1.00 66.50 212 ASP A C 1
ATOM 1579 O O . ASP A 1 212 ? 8.492 19.864 -6.289 1.00 66.50 212 ASP A O 1
ATOM 1583 N N . GLN A 1 213 ? 10.487 18.848 -6.367 1.00 64.12 213 GLN A N 1
ATOM 1584 C CA . GLN A 1 213 ? 10.407 18.251 -5.027 1.00 64.12 213 GLN A CA 1
ATOM 1585 C C . GLN A 1 213 ? 10.278 19.296 -3.910 1.00 64.12 213 GLN A C 1
ATOM 1587 O O . GLN A 1 213 ? 9.687 19.010 -2.864 1.00 64.12 213 GLN A O 1
ATOM 1592 N N . ASP A 1 214 ? 10.763 20.514 -4.151 1.00 62.84 214 ASP A N 1
ATOM 1593 C CA . ASP A 1 214 ? 10.708 21.617 -3.189 1.00 62.84 214 ASP A CA 1
ATOM 1594 C C . ASP A 1 214 ? 9.264 22.029 -2.858 1.00 62.84 214 ASP A C 1
ATOM 1596 O O . ASP A 1 214 ? 8.959 22.393 -1.717 1.00 62.84 214 ASP A O 1
ATOM 1600 N N . LEU A 1 215 ? 8.342 21.907 -3.818 1.00 63.72 215 LEU A N 1
ATOM 1601 C CA . LEU A 1 215 ? 6.923 22.213 -3.615 1.00 63.72 215 LEU A CA 1
ATOM 1602 C C . LEU A 1 215 ? 6.194 21.079 -2.876 1.00 63.72 215 LEU A C 1
ATOM 1604 O O . LEU A 1 215 ? 5.357 21.341 -2.002 1.00 63.72 215 LEU A O 1
ATOM 1608 N N . LEU A 1 216 ? 6.577 19.825 -3.134 1.00 65.12 216 LEU A N 1
ATOM 1609 C CA . LEU A 1 216 ? 6.026 18.645 -2.458 1.00 65.12 216 LEU A CA 1
ATOM 1610 C C . LEU A 1 216 ? 6.385 18.616 -0.966 1.00 65.12 216 LEU A C 1
ATOM 1612 O O . LEU A 1 216 ? 5.532 18.325 -0.123 1.00 65.12 216 LEU A O 1
ATOM 1616 N N . ALA A 1 217 ? 7.616 18.999 -0.612 1.00 66.44 217 ALA A N 1
ATOM 1617 C CA . ALA A 1 217 ? 8.079 19.054 0.776 1.00 66.44 217 ALA A CA 1
ATOM 1618 C C . ALA A 1 217 ? 7.308 20.079 1.639 1.00 66.44 217 ALA A C 1
ATOM 1620 O O . ALA A 1 217 ? 7.210 19.932 2.862 1.00 66.44 217 ALA A O 1
ATOM 1621 N N . ILE A 1 218 ? 6.732 21.123 1.032 1.00 63.00 218 ILE A N 1
ATOM 1622 C CA . ILE A 1 218 ? 5.888 22.103 1.735 1.00 63.00 218 ILE A CA 1
ATOM 1623 C C . ILE A 1 218 ? 4.497 21.514 2.008 1.00 63.00 218 ILE A C 1
ATOM 1625 O O . ILE A 1 218 ? 4.009 21.621 3.136 1.00 63.00 218 ILE A O 1
ATOM 1629 N N . ARG A 1 219 ? 3.890 20.825 1.032 1.00 64.12 219 ARG A N 1
ATOM 1630 C CA . ARG A 1 219 ? 2.578 20.167 1.187 1.00 64.12 219 ARG A CA 1
ATOM 1631 C C . ARG A 1 219 ? 2.619 19.022 2.210 1.00 64.12 219 ARG A C 1
ATOM 1633 O O . ARG A 1 219 ? 1.665 18.830 2.968 1.00 64.12 219 ARG A O 1
ATOM 1640 N N . ALA A 1 220 ? 3.736 18.300 2.284 1.00 61.97 220 ALA A N 1
ATOM 1641 C CA . ALA A 1 220 ? 3.910 17.156 3.178 1.00 61.97 220 ALA A CA 1
ATOM 1642 C C . ALA A 1 220 ? 3.904 17.504 4.681 1.00 61.97 220 ALA A C 1
ATOM 1644 O O . ALA A 1 220 ? 3.646 16.643 5.522 1.00 61.97 220 ALA A O 1
ATOM 1645 N N . ARG A 1 221 ? 4.160 18.768 5.045 1.00 62.50 221 ARG A N 1
ATOM 1646 C CA . ARG A 1 221 ? 4.206 19.209 6.450 1.00 62.50 221 ARG A CA 1
ATOM 1647 C C . ARG A 1 221 ? 2.837 19.482 7.079 1.00 62.50 221 ARG A C 1
ATOM 1649 O O . ARG A 1 221 ? 2.785 19.711 8.285 1.00 62.50 221 ARG A O 1
ATOM 1656 N N . SER A 1 222 ? 1.748 19.479 6.307 1.00 56.31 222 SER A N 1
ATOM 1657 C CA . SER A 1 222 ? 0.496 20.104 6.750 1.00 56.31 222 SER A CA 1
ATOM 1658 C C . SER A 1 222 ? -0.532 19.193 7.438 1.00 56.31 222 SER A C 1
ATOM 1660 O O . SER A 1 222 ? -1.428 19.745 8.071 1.00 56.31 222 SER A O 1
ATOM 1662 N N . SER A 1 223 ? -0.493 17.854 7.355 1.00 52.72 223 SER A N 1
ATOM 1663 C CA . SER A 1 223 ? -1.622 17.063 7.886 1.00 52.72 223 SER A CA 1
ATOM 1664 C C . SER A 1 223 ? -1.331 15.566 8.094 1.00 52.72 223 SER A C 1
ATOM 1666 O O . SER A 1 223 ? -1.568 14.745 7.213 1.00 52.72 223 SER A O 1
ATOM 1668 N N . ARG A 1 224 ? -0.939 15.159 9.310 1.00 56.12 224 ARG A N 1
ATOM 1669 C CA . ARG A 1 224 ? -1.009 13.744 9.731 1.00 56.12 224 ARG A CA 1
ATOM 1670 C C . ARG A 1 224 ? -2.269 13.501 10.558 1.00 56.12 224 ARG A C 1
ATOM 1672 O O . ARG A 1 224 ? -2.277 13.778 11.755 1.00 56.12 224 ARG A O 1
ATOM 1679 N N . VAL A 1 225 ? -3.312 12.947 9.940 1.00 59.72 225 VAL A N 1
ATOM 1680 C CA . VAL A 1 225 ? -4.402 12.308 10.690 1.00 59.72 225 VAL A CA 1
ATOM 1681 C C . VAL A 1 225 ? -3.892 10.933 11.111 1.00 59.72 225 VAL A C 1
ATOM 1683 O O . VAL A 1 225 ? -3.657 10.070 10.271 1.00 59.72 225 VAL A O 1
ATOM 1686 N N . ARG A 1 226 ? -3.633 10.741 12.406 1.00 65.06 226 ARG A N 1
ATOM 1687 C CA . ARG A 1 226 ? -3.245 9.431 12.940 1.00 65.06 226 ARG A CA 1
ATOM 1688 C C . ARG A 1 226 ? -4.505 8.593 13.098 1.00 65.06 226 ARG A C 1
ATOM 1690 O O . ARG A 1 226 ? -5.331 8.905 13.953 1.00 65.06 226 ARG A O 1
ATOM 1697 N N . LEU A 1 227 ? -4.651 7.561 12.271 1.00 70.81 227 LEU A N 1
ATOM 1698 C CA . LEU A 1 227 ? -5.691 6.564 12.482 1.00 70.81 227 LEU A CA 1
ATOM 1699 C C . LEU A 1 227 ? -5.366 5.787 13.763 1.00 70.81 227 LEU A C 1
ATOM 1701 O O . LEU A 1 227 ? -4.201 5.482 14.023 1.00 70.81 227 LEU A O 1
ATOM 1705 N N . LEU A 1 228 ? -6.377 5.515 14.584 1.00 76.56 228 LEU A N 1
ATOM 1706 C CA . LEU A 1 228 ? -6.184 4.716 15.789 1.00 76.56 228 LEU A CA 1
ATOM 1707 C C . LEU A 1 228 ? -5.907 3.263 15.391 1.00 76.56 228 LEU A C 1
ATOM 1709 O O . LEU A 1 228 ? -6.553 2.720 14.491 1.00 76.56 228 LEU A O 1
ATOM 1713 N N . ASN A 1 229 ? -4.934 2.645 16.057 1.00 74.62 229 ASN A N 1
ATOM 1714 C CA . ASN A 1 229 ? -4.737 1.205 15.963 1.00 74.62 229 ASN A CA 1
ATOM 1715 C C . ASN A 1 229 ? -5.901 0.492 16.653 1.00 74.62 229 ASN A C 1
ATOM 1717 O O . ASN A 1 229 ? -6.504 1.022 17.589 1.00 74.62 229 ASN A O 1
ATOM 1721 N N . GLU A 1 230 ? -6.216 -0.701 16.164 1.00 76.12 230 GLU A N 1
ATOM 1722 C CA . GLU A 1 230 ? -7.199 -1.561 16.808 1.00 76.12 230 GLU A CA 1
ATOM 1723 C C . GLU A 1 230 ? -6.669 -2.014 18.172 1.00 76.12 230 GLU A C 1
ATOM 1725 O O . GLU A 1 230 ? -5.472 -2.265 18.336 1.00 76.12 230 GLU A O 1
ATOM 1730 N N . MET A 1 231 ? -7.546 -2.031 19.173 1.00 83.81 231 MET A N 1
ATOM 1731 C CA . MET A 1 231 ? -7.193 -2.478 20.517 1.00 83.81 231 MET A CA 1
ATOM 1732 C C . MET A 1 231 ? -7.288 -3.999 20.577 1.00 83.81 231 MET A C 1
ATOM 1734 O O . MET A 1 231 ? -8.167 -4.584 19.950 1.00 83.81 231 MET A O 1
ATOM 1738 N N . SER A 1 232 ? -6.417 -4.641 21.357 1.00 86.94 232 SER A N 1
ATOM 1739 C CA . SER A 1 232 ? -6.587 -6.066 21.640 1.00 86.94 232 SER A CA 1
ATOM 1740 C C . SER A 1 232 ? -7.909 -6.304 22.379 1.00 86.94 232 SER A C 1
ATOM 1742 O O . SER A 1 232 ? -8.351 -5.445 23.149 1.00 86.94 232 SER A O 1
ATOM 1744 N N . GLU A 1 233 ? -8.523 -7.479 22.206 1.00 86.62 233 GLU A N 1
ATOM 1745 C CA . GLU A 1 233 ? -9.766 -7.828 22.914 1.00 86.62 233 GLU A CA 1
ATOM 1746 C C . GLU A 1 233 ? -9.620 -7.677 24.439 1.00 86.62 233 GLU A C 1
ATOM 1748 O O . GLU A 1 233 ? -10.538 -7.218 25.121 1.00 86.62 233 GLU A O 1
ATOM 1753 N N . SER A 1 234 ? -8.440 -7.997 24.984 1.00 88.94 234 SER A N 1
ATOM 1754 C CA . SER A 1 234 ? -8.138 -7.831 26.408 1.00 88.94 234 SER A CA 1
ATOM 1755 C C . SER A 1 234 ? -8.091 -6.371 26.849 1.00 88.94 234 SER A C 1
ATOM 1757 O O . SER A 1 234 ? -8.614 -6.043 27.917 1.00 88.94 234 SER A O 1
ATOM 1759 N N . ASP A 1 235 ? -7.493 -5.491 26.041 1.00 91.31 235 ASP A N 1
ATOM 1760 C CA . ASP A 1 235 ? -7.432 -4.064 26.357 1.00 91.31 235 ASP A CA 1
ATOM 1761 C C . ASP A 1 235 ? -8.826 -3.450 26.272 1.00 91.31 235 ASP A C 1
ATOM 1763 O O . ASP A 1 235 ? -9.238 -2.713 27.168 1.00 91.31 235 ASP A O 1
ATOM 1767 N N . GLN A 1 236 ? -9.581 -3.795 25.227 1.00 91.38 236 GLN A N 1
ATOM 1768 C CA . GLN A 1 236 ? -10.960 -3.354 25.064 1.00 91.38 236 GLN A CA 1
ATOM 1769 C C . GLN A 1 236 ? -11.817 -3.777 26.262 1.00 91.38 236 GLN A C 1
ATOM 1771 O O . GLN A 1 236 ? -12.479 -2.928 26.861 1.00 91.38 236 GLN A O 1
ATOM 1776 N N . ALA A 1 237 ? -11.746 -5.049 26.668 1.00 93.88 237 ALA A N 1
ATOM 1777 C CA . ALA A 1 237 ? -12.492 -5.561 27.812 1.00 93.88 237 ALA A CA 1
ATOM 1778 C C . ALA A 1 237 ? -12.098 -4.859 29.120 1.00 93.88 237 ALA A C 1
ATOM 1780 O O . ALA A 1 237 ? -12.966 -4.501 29.917 1.00 93.88 237 ALA A O 1
ATOM 1781 N N . PHE A 1 238 ? -10.802 -4.619 29.349 1.00 95.75 238 PHE A N 1
ATOM 1782 C CA . PHE A 1 238 ? -10.340 -3.886 30.528 1.00 95.75 238 PHE A CA 1
ATOM 1783 C C . PHE A 1 238 ? -10.954 -2.484 30.597 1.00 95.75 238 PHE A C 1
ATOM 1785 O O . PHE A 1 238 ? -11.515 -2.108 31.629 1.00 95.75 238 PHE A O 1
ATOM 1792 N N . TRP A 1 239 ? -10.881 -1.721 29.503 1.00 95.44 239 TRP A N 1
ATOM 1793 C CA . TRP A 1 239 ? -11.425 -0.364 29.447 1.00 95.44 239 TRP A CA 1
ATOM 1794 C C . TRP A 1 239 ? -12.948 -0.338 29.549 1.00 95.44 239 TRP A C 1
ATOM 1796 O O . TRP A 1 239 ? -13.500 0.542 30.212 1.00 95.44 239 TRP A O 1
ATOM 1806 N N . GLU A 1 240 ? -13.624 -1.319 28.958 1.00 95.81 240 GLU A N 1
ATOM 1807 C CA . GLU A 1 240 ? -15.068 -1.481 29.066 1.00 95.81 240 GLU A CA 1
ATOM 1808 C C . GLU A 1 240 ? -15.495 -1.745 30.519 1.00 95.81 240 GLU A C 1
ATOM 1810 O O . GLU A 1 240 ? -16.311 -1.001 31.074 1.00 95.81 240 GLU A O 1
ATOM 1815 N N . TYR A 1 241 ? -14.881 -2.728 31.187 1.00 97.19 241 TYR A N 1
ATOM 1816 C CA . TYR A 1 241 ? -15.175 -3.030 32.589 1.00 97.19 241 TYR A CA 1
ATOM 1817 C C . TYR A 1 241 ? -14.812 -1.884 33.526 1.00 97.19 241 TYR A C 1
ATOM 1819 O O . TYR A 1 241 ? -15.559 -1.605 34.466 1.00 97.19 241 TYR A O 1
ATOM 1827 N N . LEU A 1 242 ? -13.696 -1.199 33.276 1.00 97.62 242 LEU A N 1
ATOM 1828 C CA . LEU A 1 242 ? -13.303 -0.035 34.058 1.00 97.62 242 LEU A CA 1
ATOM 1829 C C . LEU A 1 242 ? -14.349 1.075 33.936 1.00 97.62 242 LEU A C 1
ATOM 1831 O O . LEU A 1 242 ? -14.779 1.623 34.951 1.00 97.62 242 LEU A O 1
ATOM 1835 N N . ASN A 1 243 ? -14.801 1.378 32.718 1.00 97.88 243 ASN A N 1
ATOM 1836 C CA . ASN A 1 243 ? -15.799 2.415 32.480 1.00 97.88 243 ASN A CA 1
ATOM 1837 C C . ASN A 1 243 ? -17.145 2.073 33.141 1.00 97.88 243 ASN A C 1
ATOM 1839 O O . ASN A 1 243 ? -17.723 2.907 33.843 1.00 97.88 243 ASN A O 1
ATOM 1843 N N . TYR A 1 244 ? -17.614 0.828 33.009 1.00 97.94 244 TYR A N 1
ATOM 1844 C CA . TYR A 1 244 ? -18.821 0.368 33.703 1.00 97.94 244 TYR A CA 1
ATOM 1845 C C . TYR A 1 244 ? -18.665 0.387 35.224 1.00 97.94 244 TYR A C 1
ATOM 1847 O O . TYR A 1 244 ? -19.585 0.802 35.931 1.00 97.94 244 TYR A O 1
ATOM 1855 N N . GLY A 1 245 ? -17.496 0.003 35.738 1.00 98.06 245 GLY A N 1
ATOM 1856 C CA . GLY A 1 245 ? -17.179 0.063 37.162 1.00 98.06 245 GLY A CA 1
ATOM 1857 C C . GLY A 1 245 ? -17.227 1.492 37.703 1.00 98.06 245 GLY A C 1
ATOM 1858 O O . GLY A 1 245 ? -17.847 1.737 38.739 1.00 98.06 245 GLY A O 1
ATOM 1859 N N . VAL A 1 246 ? -16.644 2.450 36.978 1.00 98.31 246 VAL A N 1
ATOM 1860 C CA . VAL A 1 246 ? -16.677 3.878 37.328 1.00 98.31 246 VAL A CA 1
ATOM 1861 C C . VAL A 1 246 ? -18.108 4.420 37.291 1.00 98.31 246 VAL A C 1
ATOM 1863 O O . VAL A 1 246 ? -18.523 5.098 38.233 1.00 98.31 246 VAL A O 1
ATOM 1866 N N . ALA A 1 247 ? -18.891 4.088 36.262 1.00 97.69 247 ALA A N 1
ATOM 1867 C CA . ALA A 1 247 ? -20.287 4.509 36.157 1.00 97.69 247 ALA A CA 1
ATOM 1868 C C . ALA A 1 247 ? -21.150 3.956 37.308 1.00 97.69 247 ALA A C 1
ATOM 1870 O O . ALA A 1 247 ? -21.915 4.699 37.931 1.00 97.69 247 ALA A O 1
ATOM 1871 N N . LEU A 1 248 ? -20.990 2.672 37.644 1.00 98.00 248 LEU A N 1
ATOM 1872 C CA . LEU A 1 248 ? -21.684 2.041 38.767 1.00 98.00 248 LEU A CA 1
ATOM 1873 C C . LEU A 1 248 ? -21.281 2.683 40.101 1.00 98.00 248 LEU A C 1
ATOM 1875 O O . LEU A 1 248 ? -22.147 3.016 40.911 1.00 98.00 248 LEU A O 1
ATOM 1879 N N . ALA A 1 249 ? -19.982 2.905 40.319 1.00 97.94 249 ALA A N 1
ATOM 1880 C CA . ALA A 1 249 ? -19.480 3.564 41.520 1.00 97.94 249 ALA A CA 1
ATOM 1881 C C . ALA A 1 249 ? -20.052 4.984 41.664 1.00 97.94 249 ALA A C 1
ATOM 1883 O O . ALA A 1 249 ? -20.494 5.357 42.751 1.00 97.94 249 ALA A O 1
ATOM 1884 N N . ALA A 1 250 ? -20.125 5.750 40.572 1.00 97.75 250 ALA A N 1
ATOM 1885 C CA . ALA A 1 250 ? -20.729 7.080 40.568 1.00 97.75 250 ALA A CA 1
ATOM 1886 C C . ALA A 1 250 ? -22.215 7.041 40.970 1.00 97.75 250 ALA A C 1
ATOM 1888 O O . ALA A 1 250 ? -22.638 7.832 41.816 1.00 97.75 250 ALA A O 1
ATOM 1889 N N . LEU A 1 251 ? -22.998 6.092 40.443 1.00 97.56 251 LEU A N 1
ATOM 1890 C CA . LEU A 1 251 ? -24.406 5.915 40.822 1.00 97.56 251 LEU A CA 1
ATOM 1891 C C . LEU A 1 251 ? -24.572 5.553 42.301 1.00 97.56 251 LEU A C 1
ATOM 1893 O O . LEU A 1 251 ? -25.435 6.115 42.979 1.00 97.56 251 LEU A O 1
ATOM 1897 N N . VAL A 1 252 ? -23.732 4.655 42.822 1.00 97.56 252 VAL A N 1
ATOM 1898 C CA . VAL A 1 252 ? -23.750 4.278 44.243 1.00 97.56 252 VAL A CA 1
ATOM 1899 C C . VAL A 1 252 ? -23.415 5.480 45.123 1.00 97.56 252 VAL A C 1
ATOM 1901 O O . VAL A 1 252 ? -24.125 5.736 46.094 1.00 97.56 252 VAL A O 1
ATOM 1904 N N . ILE A 1 253 ? -22.389 6.260 44.771 1.00 97.69 253 ILE A N 1
ATOM 1905 C CA . ILE A 1 253 ? -22.006 7.472 45.509 1.00 97.69 253 ILE A CA 1
ATOM 1906 C C . ILE A 1 253 ? -23.160 8.481 45.521 1.00 97.69 253 ILE A C 1
ATOM 1908 O O . ILE A 1 253 ? -23.521 8.978 46.587 1.00 97.69 253 ILE A O 1
ATOM 1912 N N . ILE A 1 254 ? -23.789 8.747 44.372 1.00 97.06 254 ILE A N 1
ATOM 1913 C CA . ILE A 1 254 ? -24.946 9.651 44.284 1.00 97.06 254 ILE A CA 1
ATOM 1914 C C . ILE A 1 254 ? -26.105 9.135 45.147 1.00 97.06 254 ILE A C 1
ATOM 1916 O O . ILE A 1 254 ? -26.699 9.906 45.903 1.00 97.06 254 ILE A O 1
ATOM 1920 N N . GLY A 1 255 ? -26.399 7.833 45.088 1.00 95.81 255 GLY A N 1
ATOM 1921 C CA . GLY A 1 255 ? -27.441 7.201 45.896 1.00 95.81 255 GLY A CA 1
ATOM 1922 C C . GLY A 1 255 ? -27.182 7.321 47.400 1.00 95.81 255 GLY A C 1
ATOM 1923 O O . GLY A 1 255 ? -28.086 7.682 48.156 1.00 95.81 255 GLY A O 1
ATOM 1924 N N . LEU A 1 256 ? -25.942 7.088 47.840 1.00 96.06 256 LEU A N 1
ATOM 1925 C CA . LEU A 1 256 ? -25.529 7.234 49.238 1.00 96.06 256 LEU A CA 1
ATOM 1926 C C . LEU A 1 256 ? -25.622 8.689 49.711 1.00 96.06 256 LEU A C 1
ATOM 1928 O O . LEU A 1 256 ? -26.158 8.950 50.791 1.00 96.06 256 LEU A O 1
ATOM 1932 N N . LEU A 1 257 ? -25.165 9.642 48.895 1.00 95.56 257 LEU A N 1
ATOM 1933 C CA . LEU A 1 257 ? -25.264 11.072 49.196 1.00 95.56 257 LEU A CA 1
ATOM 1934 C C . LEU A 1 257 ? -26.726 11.526 49.295 1.00 95.56 257 LEU A C 1
ATOM 1936 O O . LEU A 1 257 ? -27.085 12.247 50.228 1.00 95.56 257 LEU A O 1
ATOM 1940 N N . TRP A 1 258 ? -27.590 11.070 48.385 1.00 94.12 258 TRP A N 1
ATOM 1941 C CA . TRP A 1 258 ? -29.019 11.381 48.410 1.00 94.12 258 TRP A CA 1
ATOM 1942 C C . TRP A 1 258 ? -29.721 10.776 49.631 1.00 94.12 258 TRP A C 1
ATOM 1944 O O . TRP A 1 258 ? -30.462 11.472 50.328 1.00 94.12 258 TRP A O 1
ATOM 1954 N N . ALA A 1 259 ? -29.437 9.511 49.954 1.00 92.31 259 ALA A N 1
ATOM 1955 C CA . ALA A 1 259 ? -29.978 8.850 51.138 1.00 92.31 259 ALA A CA 1
ATOM 1956 C C . ALA A 1 259 ? -29.528 9.537 52.437 1.00 92.31 259 ALA A C 1
ATOM 1958 O O . ALA A 1 259 ? -30.340 9.735 53.344 1.00 92.31 259 ALA A O 1
ATOM 1959 N N . SER A 1 260 ? -28.258 9.945 52.519 1.00 90.94 260 SER A N 1
ATOM 1960 C CA . SER A 1 260 ? -27.729 10.703 53.655 1.00 90.94 260 SER A CA 1
ATOM 1961 C C . SER A 1 260 ? -28.400 12.071 53.783 1.00 90.94 260 SER A C 1
ATOM 1963 O O . SER A 1 260 ? -28.767 12.474 54.886 1.00 90.94 260 SER A O 1
ATOM 1965 N N . ARG A 1 261 ? -28.607 12.779 52.666 1.00 89.69 261 ARG A N 1
ATOM 1966 C CA . ARG A 1 261 ? -29.289 14.078 52.652 1.00 89.69 261 ARG A CA 1
ATOM 1967 C C . ARG A 1 261 ? -30.734 13.955 53.126 1.00 89.69 261 ARG A C 1
ATOM 1969 O O . ARG A 1 261 ? -31.123 14.681 54.031 1.00 89.69 261 ARG A O 1
ATOM 1976 N N . ARG A 1 262 ? -31.482 12.978 52.606 1.00 85.81 262 ARG A N 1
ATOM 1977 C CA . ARG A 1 262 ? -32.875 12.717 53.003 1.00 85.81 262 ARG A CA 1
ATOM 1978 C C . ARG A 1 262 ? -33.011 12.376 54.489 1.00 85.81 262 ARG A C 1
ATOM 1980 O O . ARG A 1 262 ? -33.986 12.767 55.116 1.00 85.81 262 ARG A O 1
ATOM 1987 N N . ARG A 1 263 ? -32.040 11.662 55.068 1.00 82.75 263 ARG A N 1
ATOM 1988 C CA . ARG A 1 263 ? -32.023 11.352 56.510 1.00 82.75 263 ARG A CA 1
ATOM 1989 C C . ARG A 1 263 ? -31.729 12.574 57.389 1.00 82.75 263 ARG A C 1
ATOM 1991 O O . ARG A 1 263 ? -32.166 12.593 58.533 1.00 82.75 263 ARG A O 1
ATOM 1998 N N . ASN A 1 264 ? -31.022 13.575 56.863 1.00 80.50 264 ASN A N 1
ATOM 1999 C CA . ASN A 1 264 ? -30.700 14.823 57.566 1.00 80.50 264 ASN A CA 1
ATOM 2000 C C . ASN A 1 264 ? -31.720 15.953 57.339 1.00 80.50 264 ASN A C 1
ATOM 2002 O O . ASN A 1 264 ? -31.587 17.022 57.940 1.00 80.50 264 ASN A O 1
ATOM 2006 N N . GLU A 1 265 ? -32.734 15.752 56.496 1.00 77.81 265 GLU A N 1
ATOM 2007 C CA . GLU A 1 265 ? -33.825 16.711 56.338 1.00 77.81 265 GLU A CA 1
ATOM 2008 C C . GLU A 1 265 ? -34.718 16.683 57.585 1.00 77.81 265 GLU A C 1
ATOM 2010 O O . GLU A 1 265 ? -35.326 15.670 57.931 1.00 77.81 265 GLU A O 1
ATOM 2015 N N . LYS A 1 266 ? -34.757 17.808 58.310 1.00 74.31 266 LYS A N 1
ATOM 2016 C CA . LYS A 1 266 ? -35.545 17.935 59.540 1.00 74.31 266 LYS A CA 1
ATOM 2017 C C . LYS A 1 266 ? -37.039 17.828 59.199 1.00 74.31 266 LYS A C 1
ATOM 2019 O O . LYS A 1 266 ? -37.495 18.584 58.339 1.00 74.31 266 LYS A O 1
ATOM 2024 N N . PRO A 1 267 ? -37.807 16.943 59.862 1.00 72.94 267 PRO A N 1
ATOM 2025 C CA . PRO A 1 267 ? -39.231 16.808 59.590 1.00 72.94 267 PRO A CA 1
ATOM 2026 C C . PRO A 1 267 ? -39.941 18.143 59.825 1.00 72.94 267 PRO A C 1
ATOM 2028 O O . PRO A 1 267 ? -39.744 18.782 60.861 1.00 72.94 267 PRO A O 1
ATOM 2031 N N . MET A 1 268 ? -40.751 18.572 58.851 1.00 73.00 268 MET A N 1
ATOM 2032 C CA . MET A 1 268 ? -41.580 19.766 59.001 1.00 73.00 268 MET A CA 1
ATOM 2033 C C . MET A 1 268 ? -42.516 19.568 60.190 1.00 73.00 268 MET A C 1
ATOM 2035 O O . MET A 1 268 ? -43.246 18.579 60.261 1.00 73.00 268 MET A O 1
ATOM 2039 N N . GLN A 1 269 ? -42.491 20.514 61.127 1.00 72.56 269 GLN A N 1
ATOM 2040 C CA . GLN A 1 269 ? -43.475 20.547 62.196 1.00 72.56 269 GLN A CA 1
ATOM 2041 C C . GLN A 1 269 ? -44.834 20.842 61.566 1.00 72.56 269 GLN A C 1
ATOM 2043 O O . GLN A 1 269 ? -45.033 21.900 60.970 1.00 72.56 269 GLN A O 1
ATOM 2048 N N . LEU A 1 270 ? -45.747 19.879 61.663 1.00 72.75 270 LEU A N 1
ATOM 2049 C CA . LEU A 1 270 ? -47.126 20.062 61.240 1.00 72.75 270 LEU A CA 1
ATOM 2050 C C . LEU A 1 270 ? -47.753 21.107 62.163 1.00 72.75 270 LEU A C 1
ATOM 2052 O O . LEU A 1 270 ? -47.905 20.872 63.362 1.00 72.75 270 LEU A O 1
ATOM 2056 N N . THR A 1 271 ? -48.085 22.273 61.618 1.00 73.50 271 THR A N 1
ATOM 2057 C CA . THR A 1 271 ? -48.897 23.251 62.334 1.00 73.50 271 THR A CA 1
ATOM 2058 C C . THR A 1 271 ? -50.279 22.638 62.578 1.00 73.50 271 THR A C 1
ATOM 2060 O O . THR A 1 271 ? -50.889 22.121 61.636 1.00 73.50 271 THR A O 1
ATOM 2063 N N . PRO A 1 272 ? -50.780 22.632 63.827 1.00 70.75 272 PRO A N 1
ATOM 2064 C CA . PRO A 1 272 ? -52.104 22.101 64.112 1.00 70.75 272 PRO A CA 1
ATOM 2065 C C . PRO A 1 272 ? -53.160 22.905 63.340 1.00 70.75 272 PRO A C 1
ATOM 2067 O O . PRO A 1 272 ? -52.975 24.109 63.132 1.00 70.75 272 PRO A O 1
ATOM 2070 N N . PRO A 1 273 ? -54.259 22.264 62.900 1.00 66.06 273 PRO A N 1
ATOM 2071 C CA . PRO A 1 273 ? -55.321 22.957 62.192 1.00 66.06 273 PRO A CA 1
ATOM 2072 C C . PRO A 1 273 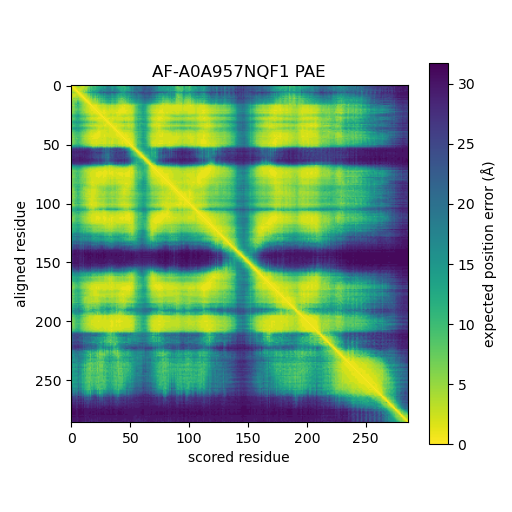? -55.864 24.071 63.085 1.00 66.06 273 PRO A C 1
ATOM 2074 O O . PRO A 1 273 ? -56.314 23.814 64.201 1.00 66.06 273 PRO A O 1
ATOM 2077 N N . THR A 1 274 ? -55.797 25.308 62.593 1.00 59.03 274 THR A N 1
ATOM 2078 C CA . THR A 1 274 ? -56.408 26.469 63.236 1.00 59.03 274 THR A CA 1
ATOM 2079 C C . THR A 1 274 ? -57.889 26.175 63.448 1.00 59.03 274 THR A C 1
ATOM 2081 O O . THR A 1 274 ? -58.670 26.149 62.497 1.00 59.03 274 THR A O 1
ATOM 2084 N N . SER A 1 275 ? -58.282 25.940 64.697 1.00 57.75 275 SER A N 1
ATOM 2085 C CA . SER A 1 275 ? -59.674 25.963 65.122 1.00 57.75 275 SER A CA 1
ATOM 2086 C C . SER A 1 275 ? -60.214 27.368 64.855 1.00 57.75 275 SER A C 1
ATOM 2088 O O . SER A 1 275 ? -59.883 28.325 65.553 1.00 57.75 275 SER A O 1
ATOM 2090 N N . GLY A 1 276 ? -61.000 27.501 63.784 1.00 50.81 276 GLY A N 1
ATOM 2091 C CA . GLY A 1 276 ? -61.721 28.729 63.466 1.00 50.81 276 GLY A CA 1
ATOM 2092 C C . GLY A 1 276 ? -62.657 29.137 64.617 1.00 50.81 276 GLY A C 1
ATOM 2093 O O . GLY A 1 276 ? -63.159 28.269 65.336 1.00 50.81 276 GLY A O 1
ATOM 2094 N N . PRO A 1 277 ? -62.877 30.444 64.830 1.00 53.12 277 PRO A N 1
ATOM 2095 C CA . PRO A 1 277 ? -63.563 30.949 66.011 1.00 53.12 277 PRO A CA 1
ATOM 2096 C C . PRO A 1 277 ? -65.065 30.630 66.003 1.00 53.12 277 PRO A C 1
ATOM 2098 O O . PRO A 1 277 ? -65.751 30.848 65.011 1.00 53.12 277 PRO A O 1
ATOM 2101 N N . GLY A 1 278 ? -65.555 30.188 67.166 1.00 53.12 278 GLY A N 1
ATOM 2102 C CA . GLY A 1 278 ? -66.882 30.510 67.696 1.00 53.12 278 GLY A CA 1
ATOM 2103 C C . GLY A 1 278 ? -68.096 29.976 66.936 1.00 53.12 278 GLY A C 1
ATOM 2104 O O . GLY A 1 278 ? -68.690 30.677 66.122 1.00 53.12 278 GLY A O 1
ATOM 2105 N N . ARG A 1 279 ? -68.574 28.789 67.326 1.00 50.34 279 ARG A N 1
ATOM 2106 C CA . ARG A 1 279 ? -70.004 28.471 67.220 1.00 50.34 279 ARG A CA 1
ATOM 2107 C C . ARG A 1 279 ? -70.747 29.463 68.127 1.00 50.34 279 ARG A C 1
ATOM 2109 O O . ARG A 1 279 ? -70.513 29.470 69.330 1.00 50.34 279 ARG A O 1
ATOM 2116 N N . LEU A 1 280 ? -71.575 30.321 67.536 1.00 57.06 280 LEU A N 1
ATOM 2117 C CA . LEU A 1 280 ? -72.464 31.230 68.257 1.00 57.06 280 LEU A CA 1
ATOM 2118 C C . LEU A 1 280 ? -73.461 30.400 69.083 1.00 57.06 280 LEU A C 1
ATOM 2120 O O . LEU A 1 280 ? -74.192 29.581 68.524 1.00 57.06 280 LEU A O 1
ATOM 2124 N N . GLU A 1 281 ? -73.457 30.597 70.400 1.00 55.25 281 GLU A N 1
ATOM 2125 C CA . GLU A 1 281 ? -74.524 30.160 71.306 1.00 55.25 281 GLU A CA 1
ATOM 2126 C C . GLU A 1 281 ? -75.833 30.890 70.934 1.00 55.25 281 GLU A C 1
ATOM 2128 O O . GLU A 1 281 ? -75.796 32.101 70.679 1.00 55.25 281 GLU A O 1
ATOM 2133 N N . PRO A 1 282 ? -76.991 30.209 70.880 1.00 54.00 282 PRO A N 1
ATOM 2134 C CA . PRO A 1 282 ? -78.271 30.872 70.685 1.00 54.00 282 PRO A CA 1
ATOM 2135 C C . PRO A 1 282 ? -78.703 31.577 71.977 1.00 54.00 282 PRO A C 1
ATOM 2137 O O . PRO A 1 282 ? -78.763 30.982 73.049 1.00 54.00 282 PRO A O 1
ATOM 2140 N N . VAL A 1 283 ? -79.014 32.865 71.844 1.00 51.47 283 VAL A N 1
ATOM 2141 C CA . VAL A 1 283 ? -79.586 33.715 72.890 1.00 51.47 283 VAL A CA 1
ATOM 2142 C C . VAL A 1 283 ? -80.981 33.205 73.255 1.00 51.47 283 VAL A C 1
ATOM 2144 O O . VAL A 1 283 ? -81.890 33.225 72.427 1.00 51.47 283 VAL A O 1
ATOM 2147 N N . GLU A 1 284 ? -81.147 32.781 74.504 1.00 46.84 284 GLU A N 1
ATOM 2148 C CA . GLU A 1 284 ? -82.440 32.572 75.148 1.00 46.84 284 GLU A CA 1
ATOM 2149 C C . GLU A 1 284 ? -82.974 33.945 75.601 1.00 46.84 284 GLU A C 1
ATOM 2151 O O . GLU A 1 284 ? -82.377 34.606 76.453 1.00 46.84 284 GLU A O 1
ATOM 2156 N N . GLN A 1 285 ? -84.069 34.412 74.996 1.00 50.50 285 GLN A N 1
ATOM 2157 C CA . GLN A 1 285 ? -84.895 35.497 75.532 1.00 50.50 285 GLN A CA 1
ATOM 2158 C C . GLN A 1 285 ? -86.368 35.091 75.459 1.00 50.50 285 GLN A C 1
ATOM 2160 O O . GLN A 1 285 ? -86.824 34.561 74.444 1.00 50.50 285 GLN A O 1
ATOM 2165 N N . ALA A 1 286 ? -87.037 35.308 76.592 1.00 44.53 286 ALA A N 1
ATOM 2166 C CA . ALA A 1 286 ? -88.454 35.095 76.864 1.00 44.53 286 ALA A CA 1
ATOM 2167 C C . ALA A 1 286 ? -89.365 36.103 76.148 1.00 44.53 286 ALA A C 1
ATOM 2169 O O . ALA A 1 286 ? -88.889 37.224 75.854 1.00 44.53 286 ALA A O 1
#